Protein 4UOB (pdb70)

CATH classification: 1.10.1670.10 (+1 more: 1.10.340.30)

Radius of gyration: 19.3 Å; Cα contacts (8 Å, |Δi|>4): 302; chains: 1; bounding box: 54×39×51 Å

Structure (mmCIF, N/CA/C/O backbone):
data_4UOB
#
_entry.id   4UOB
#
_cell.length_a   91.240
_cell.length_b   40.510
_cell.length_c   72.150
_cell.angle_alpha   90.00
_cell.angle_beta   102.34
_cell.angle_gamma   90.00
#
_symmetry.space_group_name_H-M   'C 1 2 1'
#
loop_
_entity.id
_entity.type
_entity.pdbx_description
1 polymer 'ENDONUCLEASE III-3'
2 non-polymer 'IRON/SULFUR CLUSTER'
3 non-polymer 'COBALT (II) ION'
4 non-polymer 'SULFATE ION'
5 non-polymer 'ACETATE ION'
6 water water
#
loop_
_atom_site.group_PDB
_atom_site.id
_atom_site.type_symbol
_atom_site.label_atom_id
_atom_site.label_alt_id
_atom_site.label_comp_id
_atom_site.label_asym_id
_atom_site.label_entity_id
_atom_site.label_seq_id
_atom_site.pdbx_PDB_ins_code
_atom_site.Cartn_x
_atom_site.Cartn_y
_atom_site.Cartn_z
_atom_site.occupancy
_atom_site.B_iso_or_equiv
_atom_site.auth_seq_id
_atom_site.auth_comp_id
_atom_site.auth_asym_id
_atom_site.auth_atom_id
_atom_site.pdbx_PDB_model_num
ATOM 1 N N . SER A 1 27 ? 28.617 34.428 45.627 1.00 39.20 87 SER A N 1
ATOM 2 C CA . SER A 1 27 ? 27.802 34.517 44.423 1.00 38.61 87 SER A CA 1
ATOM 3 C C . SER A 1 27 ? 26.787 33.379 44.379 1.00 34.79 87 SER A C 1
ATOM 4 O O . SER A 1 27 ? 26.773 32.500 45.242 1.00 33.24 87 SER A O 1
ATOM 11 N N . ARG A 1 28 ? 25.956 33.388 43.350 1.00 32.16 88 ARG A N 1
ATOM 12 C CA . ARG A 1 28 ? 24.794 32.516 43.314 1.00 29.63 88 ARG A CA 1
ATOM 13 C C . ARG A 1 28 ? 24.363 32.339 41.868 1.00 23.51 88 ARG A C 1
ATOM 14 O O . ARG A 1 28 ? 24.482 33.273 41.083 1.00 23.13 88 ARG A O 1
ATOM 35 N N . PRO A 1 29 ? 23.881 31.139 41.499 1.00 19.35 89 PRO A N 1
ATOM 36 C CA . PRO A 1 29 ? 23.401 31.018 40.120 1.00 17.91 89 PRO A CA 1
ATOM 37 C C . PRO A 1 29 ? 22.309 32.035 39.784 1.00 15.47 89 PRO A C 1
ATOM 38 O O . PRO A 1 29 ? 21.483 32.404 40.622 1.00 14.17 89 PRO A O 1
ATOM 49 N N . LEU A 1 30 ? 22.286 32.464 38.532 1.00 15.63 90 LEU A N 1
ATOM 50 C CA . LEU A 1 30 ? 21.269 33.394 38.061 1.00 14.78 90 LEU A CA 1
ATOM 51 C C . LEU A 1 30 ? 19.864 32.845 38.236 1.00 14.21 90 LEU A C 1
ATOM 52 O O . LEU A 1 30 ? 18.938 33.604 38.480 1.00 14.36 90 LEU A O 1
ATOM 68 N N . SER A 1 31 ? 19.726 31.528 38.116 1.00 14.57 91 SER A N 1
ATOM 69 C CA . SER A 1 31 ? 18.423 30.895 38.234 1.00 14.97 91 SER A CA 1
ATOM 70 C C . SER A 1 31 ? 17.921 30.912 39.672 1.00 14.54 91 SER A C 1
ATOM 71 O O . SER A 1 31 ? 16.737 30.760 39.900 1.00 15.89 91 SER A O 1
ATOM 79 N N . GLU A 1 32 ? 18.816 31.108 40.642 1.00 14.30 92 GLU A N 1
ATOM 80 C CA . GLU A 1 32 ? 18.417 31.242 42.045 1.00 13.99 92 GLU A CA 1
ATOM 81 C C . GLU A 1 32 ? 18.207 32.710 42.402 1.00 15.04 92 GLU A C 1
ATOM 82 O O . GLU A 1 32 ? 17.277 33.038 43.133 1.00 15.89 92 GLU A O 1
ATOM 94 N N . GLN A 1 33 ? 19.036 33.602 41.865 1.00 14.44 93 GLN A N 1
ATOM 95 C CA . GLN A 1 33 ? 18.796 35.030 42.033 1.00 16.05 93 GLN A CA 1
ATOM 96 C C . GLN A 1 33 ? 17.440 35.440 41.453 1.00 14.70 93 GLN A C 1
ATOM 97 O O . GLN A 1 33 ? 16.758 36.300 41.989 1.00 16.55 93 GLN A O 1
ATOM 111 N N . ASN A 1 34 ? 17.081 34.786 40.353 1.00 13.14 94 ASN A N 1
ATOM 112 C CA . ASN A 1 34 ? 15.924 35.156 39.538 1.00 13.22 94 ASN A CA 1
ATOM 113 C C . ASN A 1 34 ? 15.190 33.900 39.076 1.00 11.79 94 ASN A C 1
ATOM 114 O O . ASN A 1 34 ? 15.329 33.472 37.925 1.00 11.87 94 ASN A O 1
ATOM 125 N N . PRO A 1 35 ? 14.418 33.262 39.961 1.00 11.85 95 PRO A N 1
ATOM 126 C CA . PRO A 1 35 ? 13.757 32.006 39.546 1.00 12.18 95 PRO A CA 1
ATOM 127 C C . PRO A 1 35 ? 12.755 32.259 38.420 1.00 12.40 95 PRO A C 1
ATOM 128 O O . PRO A 1 35 ? 12.131 33.321 38.357 1.00 12.49 95 PRO A O 1
ATOM 139 N N . PRO A 1 36 ? 12.604 31.282 37.517 1.00 12.93 96 PRO A N 1
ATOM 140 C CA . PRO A 1 36 ? 11.556 31.414 36.499 1.00 12.45 96 PRO A CA 1
ATOM 141 C C . PRO A 1 36 ? 10.176 31.376 37.145 1.00 12.43 96 PRO A C 1
ATOM 142 O O . PRO A 1 36 ? 10.023 30.863 38.254 1.00 13.61 96 PRO A O 1
ATOM 153 N N . PRO A 1 37 ? 9.176 31.966 36.481 1.00 12.18 97 PRO A N 1
ATOM 154 C CA . PRO A 1 37 ? 7.822 32.034 37.030 1.00 12.38 97 PRO A CA 1
ATOM 155 C C . PRO A 1 37 ? 7.115 30.686 36.991 1.00 13.46 97 PRO A C 1
ATOM 156 O O . PRO A 1 37 ? 7.538 29.770 36.282 1.00 13.62 97 PRO A O 1
ATOM 167 N N . VAL A 1 38 ? 6.015 30.592 37.727 1.00 15.11 98 VAL A N 1
ATOM 168 C CA . VAL A 1 38 ? 5.237 29.356 37.774 1.00 18.09 98 VAL A CA 1
ATOM 169 C C . VAL A 1 38 ? 4.662 29.031 36.397 1.00 16.95 98 VAL A C 1
ATOM 170 O O . VAL A 1 38 ? 4.344 27.882 36.107 1.00 18.88 98 VAL A O 1
ATOM 183 N N . TRP A 1 39 ? 4.538 30.043 35.548 1.00 15.11 99 TRP A N 1
ATOM 184 C CA . TRP A 1 39 ? 3.977 29.860 34.214 1.00 14.26 99 TRP A CA 1
ATOM 185 C C . TRP A 1 39 ? 5.040 29.689 33.124 1.00 12.40 99 TRP A C 1
ATOM 186 O O . TRP A 1 39 ? 4.721 29.742 31.937 1.00 11.87 99 TRP A O 1
ATOM 207 N N . PHE A 1 40 ? 6.286 29.434 33.488 1.00 11.77 100 PHE A N 1
ATOM 208 C CA . PHE A 1 40 ? 7.345 29.352 32.500 1.00 11.30 100 PHE A CA 1
ATOM 209 C C . PHE A 1 40 ? 7.086 28.285 31.447 1.00 11.14 100 PHE A C 1
ATOM 210 O O . PHE A 1 40 ? 7.334 28.502 30.256 1.00 10.81 100 PHE A O 1
ATOM 227 N N . GLY A 1 41 ? 6.579 27.131 31.862 1.00 12.69 101 GLY A N 1
ATOM 228 C CA . GLY A 1 41 ? 6.272 26.065 30.926 1.00 13.74 101 GLY A CA 1
ATOM 229 C C . GLY A 1 41 ? 5.234 26.462 29.909 1.00 13.72 101 GLY A C 1
ATOM 230 O O . GLY A 1 41 ? 5.300 26.031 28.758 1.00 13.37 101 GLY A O 1
ATOM 234 N N . GLU A 1 42 ? 4.265 27.271 30.323 1.00 13.57 102 GLU A N 1
ATOM 235 C CA . GLU A 1 42 ? 3.238 27.791 29.411 1.00 14.51 102 GLU A CA 1
ATOM 236 C C . GLU A 1 42 ? 3.810 28.854 28.477 1.00 12.69 102 GLU A C 1
ATOM 237 O O . GLU A 1 42 ? 3.388 28.956 27.323 1.00 13.75 102 GLU A O 1
ATOM 249 N N . TYR A 1 43 ? 4.784 29.640 28.951 1.00 11.43 103 TYR A N 1
ATOM 250 C CA . TYR A 1 43 ? 5.512 30.534 28.054 1.00 10.46 103 TYR A CA 1
ATOM 251 C C . TYR A 1 43 ? 6.125 29.690 26.937 1.00 9.64 103 TYR A C 1
ATOM 252 O O . TYR A 1 43 ? 5.962 29.992 25.760 1.00 10.66 103 TYR A O 1
ATOM 270 N N . LEU A 1 44 ? 6.809 28.604 27.280 1.00 9.88 104 LEU A N 1
ATOM 271 C CA . LEU A 1 44 ? 7.436 27.801 26.241 1.00 10.44 104 LEU A CA 1
ATOM 272 C C . LEU A 1 44 ? 6.413 27.164 25.327 1.00 10.59 104 LEU A C 1
ATOM 273 O O . LEU A 1 44 ? 6.565 27.206 24.093 1.00 11.89 104 LEU A O 1
ATOM 289 N N . SER A 1 45 ? 5.350 26.581 25.883 1.00 10.94 105 SER A N 1
ATOM 290 C CA . SER A 1 45 ? 4.412 25.842 25.049 1.00 11.82 105 SER A CA 1
ATOM 291 C C . SER A 1 45 ? 3.525 26.753 24.208 1.00 11.60 105 SER A C 1
ATOM 292 O O . SER A 1 45 ? 3.256 26.428 23.054 1.00 12.61 105 SER A O 1
ATOM 300 N N . ARG A 1 46 ? 3.089 27.879 24.761 1.00 11.12 106 ARG A N 1
ATOM 301 C CA . ARG A 1 46 ? 2.286 28.798 23.963 1.00 11.34 106 ARG A CA 1
ATOM 302 C C . ARG A 1 46 ? 3.118 29.407 22.842 1.00 10.59 106 ARG A C 1
ATOM 303 O O . ARG A 1 46 ? 2.636 29.574 21.728 1.00 11.87 106 ARG A O 1
ATOM 324 N N . LEU A 1 47 ? 4.377 29.752 23.108 1.00 10.45 107 LEU A N 1
ATOM 325 C CA . LEU A 1 47 ? 5.210 30.267 22.036 1.00 11.06 107 LEU A CA 1
ATOM 326 C C . LEU A 1 47 ? 5.371 29.232 20.933 1.00 11.55 107 LEU A C 1
ATOM 327 O O . LEU A 1 47 ? 5.237 29.549 19.753 1.00 11.61 107 LEU A O 1
ATOM 343 N N . ARG A 1 48 ? 5.667 27.997 21.312 1.00 11.63 108 ARG A N 1
ATOM 344 C CA . ARG A 1 48 ? 5.853 26.944 20.323 1.00 12.76 108 ARG A CA 1
ATOM 345 C C . ARG A 1 48 ? 4.588 26.672 19.528 1.00 13.40 108 ARG A C 1
ATOM 346 O O . ARG A 1 48 ? 4.603 26.631 18.312 1.00 13.15 108 ARG A O 1
ATOM 367 N N . ASP A 1 49 ? 3.463 26.517 20.216 1.00 13.55 109 ASP A N 1
ATOM 368 C CA . ASP A 1 49 ? 2.197 26.208 19.557 1.00 15.08 109 ASP A CA 1
ATOM 369 C C . ASP A 1 49 ? 1.764 27.324 18.627 1.00 14.53 109 ASP A C 1
ATOM 370 O O . ASP A 1 49 ? 1.249 27.048 17.536 1.00 15.68 109 ASP A O 1
ATOM 379 N N . THR A 1 50 ? 1.950 28.579 19.040 1.00 13.07 110 THR A N 1
ATOM 380 C CA . THR A 1 50 ? 1.464 29.717 18.255 1.00 13.88 110 THR A CA 1
ATOM 381 C C . THR A 1 50 ? 2.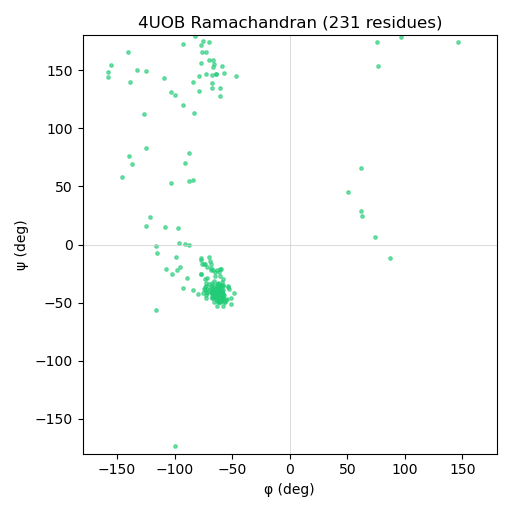394 30.053 17.086 1.00 13.77 110 THR A C 1
ATOM 382 O O . THR A 1 50 ? 1.931 30.342 15.981 1.00 15.80 110 THR A O 1
ATOM 393 N N . TYR A 1 51 ? 3.706 30.033 17.332 1.00 13.00 111 TYR A N 1
ATOM 394 C CA . TYR A 1 51 ? 4.668 30.569 16.370 1.00 12.48 111 TYR A CA 1
ATOM 395 C C . TYR A 1 51 ? 5.491 29.521 15.626 1.00 13.70 111 TYR A C 1
ATOM 396 O O . TYR A 1 51 ? 6.029 29.823 14.559 1.00 14.97 111 TYR A O 1
ATOM 414 N N . ALA A 1 52 ? 5.611 28.316 16.170 1.00 14.06 112 ALA A N 1
ATOM 415 C CA . ALA A 1 52 ? 6.398 27.273 15.506 1.00 14.19 112 ALA A CA 1
ATOM 416 C C . ALA A 1 52 ? 5.812 25.884 15.728 1.00 14.93 112 ALA A C 1
ATOM 417 O O . ALA A 1 52 ? 6.475 25.006 16.247 1.00 15.43 112 ALA A O 1
ATOM 424 N N . PRO A 1 53 ? 4.545 25.682 15.320 1.00 16.14 113 PRO A N 1
ATOM 425 C CA . PRO A 1 53 ? 3.886 24.400 15.545 1.00 18.76 113 PRO A CA 1
ATOM 426 C C . PRO A 1 53 ? 4.530 23.261 14.778 1.00 20.54 113 PRO A C 1
ATOM 427 O O . PRO A 1 53 ? 4.385 22.110 15.150 1.00 23.24 113 PRO A O 1
ATOM 438 N N . GLU A 1 54 ? 5.216 23.592 13.699 1.00 20.69 114 GLU A N 1
ATOM 439 C CA A GLU A 1 54 ? 6.069 22.626 13.014 0.53 20.95 114 GLU A CA 1
ATOM 440 C CA B GLU A 1 54 ? 6.061 22.627 13.006 0.47 21.25 114 GLU A CA 1
ATOM 441 C C . GLU A 1 54 ? 7.469 23.202 12.939 1.00 19.81 114 GLU A C 1
ATOM 442 O O . GLU A 1 54 ? 7.703 24.209 12.273 1.00 20.69 114 GLU A O 1
ATOM 463 N N . LEU A 1 55 ? 8.400 22.578 13.636 1.00 17.50 115 LEU A N 1
ATOM 464 C CA . LEU A 1 55 ? 9.747 23.152 13.686 1.00 16.97 115 LEU A CA 1
ATOM 465 C C . LEU A 1 55 ? 10.422 23.093 12.331 1.00 17.06 115 LEU A C 1
ATOM 466 O O . LEU A 1 55 ? 10.302 22.106 11.625 1.00 18.32 115 LEU A O 1
ATOM 482 N N . PRO A 1 56 ? 11.129 24.156 11.952 1.00 15.16 116 PRO A N 1
ATOM 483 C CA . PRO A 1 56 ? 11.893 24.086 10.708 1.00 16.03 116 PRO A CA 1
ATOM 484 C C . PRO A 1 56 ? 13.148 23.258 10.925 1.00 15.74 116 PRO A C 1
ATOM 485 O O . PRO A 1 56 ? 13.511 22.986 12.068 1.00 16.08 116 PRO A O 1
ATOM 496 N N . PRO A 1 57 ? 13.805 22.848 9.838 1.00 15.81 117 PRO A N 1
ATOM 497 C CA . PRO A 1 57 ? 15.048 22.084 9.988 1.00 17.33 117 PRO A CA 1
ATOM 498 C C . PRO A 1 57 ? 16.163 22.998 10.457 1.00 18.38 117 PRO A C 1
ATOM 499 O O . PRO A 1 57 ? 16.195 24.168 10.083 1.00 20.38 117 PRO A O 1
ATOM 510 N N . PRO A 1 58 ? 17.069 22.468 11.260 1.00 19.77 118 PRO A N 1
ATOM 511 C CA . PRO A 1 58 ? 18.294 23.235 11.520 1.00 20.60 118 PRO A CA 1
ATOM 512 C C . PRO A 1 58 ? 19.208 23.162 10.306 1.00 18.95 118 PRO A C 1
ATOM 513 O O . PRO A 1 58 ? 18.945 22.425 9.327 1.00 19.94 118 PRO A O 1
ATOM 524 N N . ARG A 1 59 ? 20.309 23.906 10.369 1.00 17.63 119 ARG A N 1
ATOM 525 C CA . ARG A 1 59 ? 21.238 23.968 9.265 1.00 17.42 119 ARG A CA 1
ATOM 526 C C . ARG A 1 59 ? 22.127 22.746 9.248 1.00 15.95 119 ARG A C 1
ATOM 527 O O . ARG A 1 59 ? 22.686 22.337 10.267 1.00 15.80 119 ARG A O 1
ATOM 548 N N . GLN A 1 60 ? 22.231 22.158 8.069 1.00 15.64 120 GLN A N 1
ATOM 549 C CA A GLN A 1 60 ? 23.090 20.991 7.880 0.44 16.89 120 GLN A CA 1
ATOM 550 C CA B GLN A 1 60 ? 23.009 20.965 7.850 0.56 17.20 120 GLN A CA 1
ATOM 551 C C . GLN A 1 60 ? 23.989 21.195 6.677 1.00 16.49 120 GLN A C 1
ATOM 552 O O . GLN A 1 60 ? 24.040 20.397 5.746 1.00 17.90 120 GLN A O 1
ATOM 579 N N . PHE A 1 61 ? 24.735 22.289 6.716 1.00 16.72 121 PHE A N 1
ATOM 580 C CA . PHE A 1 61 ? 25.694 22.606 5.664 1.00 17.49 121 PHE A CA 1
ATOM 581 C C . PHE A 1 61 ? 26.879 21.627 5.722 1.00 18.52 121 PHE A C 1
ATOM 582 O O . PHE A 1 61 ? 27.144 21.013 6.757 1.00 18.52 121 PHE A O 1
ATOM 599 N N . PRO A 1 62 ? 27.603 21.479 4.612 1.00 19.51 122 PRO A N 1
ATOM 600 C CA . PRO A 1 62 ? 28.758 20.574 4.605 1.00 19.45 122 PRO A CA 1
ATOM 601 C C . PRO A 1 62 ? 29.792 20.828 5.717 1.00 18.63 122 PRO A C 1
ATOM 602 O O . PRO A 1 62 ? 30.374 19.870 6.240 1.00 20.40 122 PRO A O 1
ATOM 613 N N . ASP A 1 63 ? 30.017 22.087 6.072 1.00 16.71 123 ASP A N 1
ATOM 614 C CA . ASP A 1 63 ? 31.031 22.448 7.063 1.00 16.23 123 ASP A CA 1
ATOM 615 C C . ASP A 1 63 ? 30.469 23.536 7.971 1.00 15.87 123 ASP A C 1
ATOM 616 O O . ASP A 1 63 ? 29.790 24.450 7.492 1.00 14.84 123 ASP A O 1
ATOM 625 N N . PRO A 1 64 ? 30.745 23.457 9.285 1.00 14.28 124 PRO A N 1
ATOM 626 C CA . PRO A 1 64 ? 30.232 24.525 10.156 1.00 13.75 124 PRO A CA 1
ATOM 627 C C . PRO A 1 64 ? 30.775 25.915 9.784 1.00 13.44 124 PRO A C 1
ATOM 628 O O . PRO A 1 64 ? 30.140 26.897 10.153 1.00 13.92 124 PRO A O 1
ATOM 639 N N . LEU A 1 65 ? 31.903 26.001 9.074 1.00 13.27 125 LEU A N 1
ATOM 640 C CA . LEU A 1 65 ? 32.391 27.291 8.626 1.00 12.35 125 LEU A CA 1
ATOM 641 C C . LEU A 1 65 ? 31.351 28.021 7.760 1.00 12.51 125 LEU A C 1
ATOM 642 O O . LEU A 1 65 ? 31.147 29.234 7.888 1.00 12.90 125 LEU A O 1
ATOM 658 N N . GLY A 1 66 ? 30.659 27.267 6.908 1.00 13.29 126 GLY A N 1
ATOM 659 C CA . GLY A 1 66 ? 29.629 27.860 6.084 1.00 13.29 126 GLY A CA 1
ATOM 660 C C . GLY A 1 66 ? 28.474 28.367 6.953 1.00 12.79 126 GLY A C 1
ATOM 661 O O . GLY A 1 66 ? 27.912 29.418 6.681 1.00 13.37 126 GLY A O 1
ATOM 665 N N . GLY A 1 67 ? 28.139 27.628 8.011 1.00 12.78 127 GLY A N 1
ATOM 666 C CA . GLY A 1 67 ? 27.090 28.052 8.937 1.00 13.50 127 GLY A CA 1
ATOM 667 C C . GLY A 1 67 ? 27.457 29.333 9.679 1.00 12.29 127 GLY A C 1
ATOM 668 O O . GLY A 1 67 ? 26.640 30.240 9.857 1.00 12.92 127 GLY A O 1
ATOM 672 N N . LEU A 1 68 ? 28.710 29.412 10.119 1.00 11.35 128 LEU A N 1
ATOM 673 C CA . LEU A 1 68 ? 29.210 30.605 10.775 1.00 10.88 128 LEU A CA 1
ATOM 674 C C . LEU A 1 68 ? 29.108 31.811 9.838 1.00 10.91 128 LEU A C 1
ATOM 675 O O . LEU A 1 68 ? 28.595 32.850 10.219 1.00 11.61 128 LEU A O 1
ATOM 691 N N . ILE A 1 69 ? 29.578 31.672 8.604 1.00 11.94 129 ILE A N 1
ATOM 692 C CA . ILE A 1 69 ? 29.502 32.768 7.663 1.00 12.32 129 ILE A CA 1
ATOM 693 C C . ILE A 1 69 ? 28.057 33.141 7.369 1.00 12.26 129 ILE A C 1
ATOM 694 O O . ILE A 1 69 ? 27.724 34.316 7.292 1.00 12.69 129 ILE A O 1
ATOM 710 N N . ARG A 1 70 ? 27.196 32.145 7.252 1.00 12.07 130 ARG A N 1
ATOM 711 C CA . ARG A 1 70 ? 25.785 32.430 7.017 1.00 12.84 130 ARG A CA 1
ATOM 712 C C . ARG A 1 70 ? 25.154 33.208 8.182 1.00 12.56 130 ARG A C 1
ATOM 713 O O . ARG A 1 70 ? 24.335 34.095 7.966 1.00 13.85 130 ARG A O 1
ATOM 734 N N . THR A 1 71 ? 25.567 32.878 9.395 1.00 13.14 131 THR A N 1
ATOM 735 C CA . THR A 1 71 ? 25.108 33.571 10.578 1.00 14.37 131 THR A CA 1
ATOM 736 C C . THR A 1 71 ? 25.613 35.017 10.568 1.00 13.48 131 THR A C 1
ATOM 737 O O . THR A 1 71 ? 24.863 35.948 10.893 1.00 14.24 131 THR A O 1
ATOM 748 N N . ILE A 1 72 ? 26.882 35.219 10.197 1.00 13.10 132 ILE A N 1
ATOM 749 C CA . ILE A 1 72 ? 27.434 36.560 10.086 1.00 14.23 132 ILE A CA 1
ATOM 750 C C . ILE A 1 72 ? 26.619 37.415 9.103 1.00 14.46 132 ILE A C 1
ATOM 751 O O . ILE A 1 72 ? 26.322 38.585 9.380 1.00 15.56 132 ILE A O 1
ATOM 767 N N . LEU A 1 73 ? 26.244 36.840 7.964 1.00 13.98 133 LEU A N 1
ATOM 768 C CA . LEU A 1 73 ? 25.438 37.568 6.977 1.00 15.17 133 LEU A CA 1
ATOM 769 C C . LEU A 1 73 ? 24.072 37.990 7.540 1.00 17.05 133 LEU A C 1
ATOM 770 O O . LEU A 1 73 ? 23.535 39.048 7.202 1.00 17.65 133 LEU A O 1
ATOM 786 N N . SER A 1 74 ? 23.514 37.148 8.404 1.00 16.39 134 SER A N 1
ATOM 787 C CA . SER A 1 74 ? 22.211 37.429 8.999 1.00 18.13 134 SER A CA 1
ATOM 788 C C . SER A 1 74 ? 22.227 38.559 10.026 1.00 19.57 134 SER A C 1
ATOM 789 O O . SER A 1 74 ? 21.196 39.206 10.232 1.00 20.47 134 SER A O 1
ATOM 797 N N . GLN A 1 75 ? 23.347 38.787 10.713 1.00 21.24 135 GLN A N 1
ATOM 798 C CA A GLN A 1 75 ? 23.362 39.778 11.791 0.45 22.97 135 GLN A CA 1
ATOM 799 C CA B GLN A 1 75 ? 23.363 39.777 11.787 0.55 23.61 135 GLN A CA 1
ATOM 800 C C . GLN A 1 75 ? 23.231 41.190 11.221 1.00 24.68 135 GLN A C 1
ATOM 801 O O . GLN A 1 75 ? 23.764 41.503 10.164 1.00 25.56 135 GLN A O 1
ATOM 828 N N . GLN A 1 76 ? 22.501 42.043 11.932 1.00 26.44 136 GLN A N 1
ATOM 829 C CA . GLN A 1 76 ? 22.304 43.429 11.515 1.00 28.43 136 GLN A CA 1
ATOM 830 C C . GLN A 1 76 ? 21.843 43.489 10.064 1.00 30.06 136 GLN A C 1
ATOM 831 O O . GLN A 1 76 ? 22.353 44.276 9.276 1.00 31.35 136 GLN A O 1
ATOM 845 N N . ASN A 1 77 ? 20.888 42.635 9.709 1.00 29.72 137 ASN A N 1
ATOM 846 C CA . ASN A 1 77 ? 20.469 42.510 8.321 1.00 29.53 137 ASN A CA 1
ATOM 847 C C . ASN A 1 77 ? 19.048 41.976 8.222 1.00 28.50 137 ASN A C 1
ATOM 848 O O . ASN A 1 77 ? 18.574 41.316 9.133 1.00 29.12 137 ASN A O 1
ATOM 859 N N . THR A 1 78 ? 18.359 42.282 7.129 1.00 27.09 138 THR A N 1
ATOM 860 C CA . THR A 1 78 ? 17.046 41.695 6.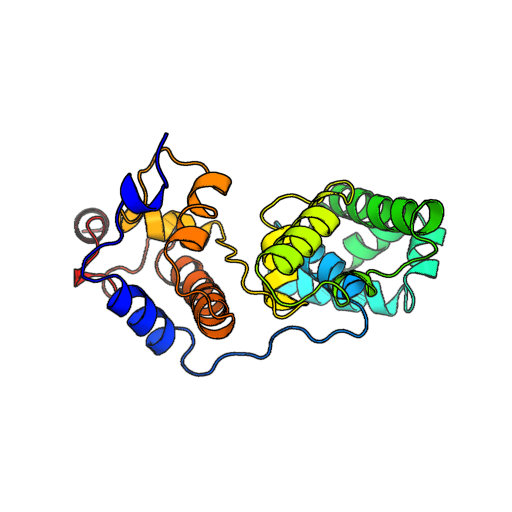904 1.00 25.69 138 THR A CA 1
ATOM 861 C C . THR A 1 78 ? 17.239 40.253 6.431 1.00 23.78 138 THR A C 1
ATOM 862 O O . THR A 1 78 ? 18.291 39.899 5.891 1.00 23.27 138 THR A O 1
ATOM 873 N N . ARG A 1 79 ? 16.223 39.420 6.634 1.00 23.24 139 ARG A N 1
ATOM 874 C CA . AR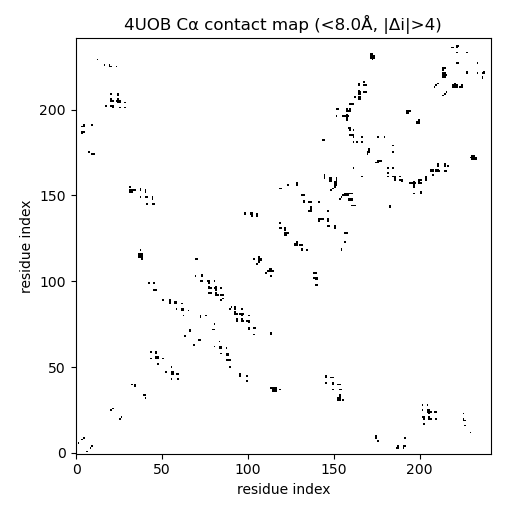G A 1 79 ? 16.281 38.040 6.169 1.00 22.12 139 ARG A CA 1
ATOM 875 C C . ARG A 1 79 ? 16.469 37.968 4.645 1.00 21.86 139 ARG A C 1
ATOM 876 O O . ARG A 1 79 ? 17.243 37.154 4.154 1.00 21.64 139 ARG A O 1
ATOM 897 N N . ARG A 1 80 ? 15.750 38.811 3.906 1.00 22.57 140 ARG A N 1
ATOM 898 C CA . ARG A 1 80 ? 15.805 38.770 2.446 1.00 23.73 140 ARG A CA 1
ATOM 899 C C . ARG A 1 80 ? 17.202 39.136 1.951 1.00 23.01 140 ARG A C 1
ATOM 900 O O . ARG A 1 80 ? 17.755 38.478 1.062 1.00 22.68 140 ARG A O 1
ATOM 904 N N . VAL A 1 81 ? 17.792 40.184 2.510 1.00 23.28 141 VAL A N 1
ATOM 905 C CA . VAL A 1 81 ? 19.129 40.583 2.064 1.00 24.29 141 VAL A CA 1
ATOM 906 C C . VAL A 1 81 ? 20.187 39.547 2.447 1.00 22.51 141 VAL A C 1
ATOM 907 O O . VAL A 1 81 ? 21.062 39.222 1.643 1.00 23.32 141 VAL A O 1
ATOM 920 N N . ALA A 1 82 ? 20.113 39.025 3.664 1.00 20.94 142 ALA A N 1
ATOM 921 C CA . ALA A 1 82 ? 21.087 38.038 4.105 1.00 19.56 142 ALA A CA 1
ATOM 922 C C . ALA A 1 82 ? 21.059 36.802 3.219 1.00 18.07 142 ALA A C 1
ATOM 923 O O . ALA A 1 82 ? 22.106 36.268 2.860 1.00 18.57 142 ALA A O 1
ATOM 930 N N . GLN A 1 83 ? 19.869 36.358 2.842 1.00 18.97 143 GLN A N 1
ATOM 931 C CA . GLN A 1 83 ? 19.744 35.194 1.977 1.00 20.08 143 GLN A CA 1
ATOM 932 C C . GLN A 1 83 ? 20.318 35.466 0.579 1.00 20.08 143 GLN A C 1
ATOM 933 O O . GLN A 1 83 ? 21.029 34.624 0.026 1.00 18.88 143 GLN A O 1
ATOM 947 N N . ARG A 1 84 ? 20.022 36.641 0.030 1.00 20.44 144 ARG A N 1
ATOM 948 C CA . ARG A 1 84 ? 20.565 37.024 -1.275 1.00 21.73 144 ARG A CA 1
ATOM 949 C C . ARG A 1 84 ? 22.096 37.064 -1.196 1.00 21.40 144 ARG A C 1
ATOM 950 O O . ARG A 1 84 ? 22.797 36.599 -2.098 1.00 21.89 144 ARG A O 1
ATOM 971 N N . GLN A 1 85 ? 22.623 37.585 -0.096 1.00 20.11 145 GLN A N 1
ATOM 972 C CA . GLN A 1 85 ? 24.077 37.648 0.065 1.00 20.68 145 GLN A CA 1
ATOM 973 C C . GLN A 1 85 ? 24.718 36.279 0.130 1.00 19.78 145 GLN A C 1
ATOM 974 O O . GLN A 1 85 ? 25.775 36.053 -0.439 1.00 18.49 145 GLN A O 1
ATOM 988 N N . TRP A 1 86 ? 24.090 35.354 0.842 1.00 19.74 146 TRP A N 1
ATOM 989 C CA . TRP A 1 86 ? 24.600 33.998 0.913 1.00 19.78 146 TRP A CA 1
ATOM 990 C C . TRP A 1 86 ? 24.654 33.370 -0.475 1.00 20.01 146 TRP A C 1
ATOM 991 O O . TRP A 1 86 ? 25.659 32.776 -0.859 1.00 19.64 146 TRP A O 1
ATOM 1012 N N . GLU A 1 87 ? 23.566 33.506 -1.224 1.00 21.12 147 GLU A N 1
ATOM 1013 C CA . GLU A 1 87 ? 23.515 33.001 -2.594 1.00 21.98 147 GLU A CA 1
ATOM 1014 C C . GLU A 1 87 ? 24.627 33.581 -3.453 1.00 20.25 147 GLU A C 1
ATOM 1015 O O . GLU A 1 87 ? 25.349 32.851 -4.130 1.00 19.93 147 GLU A O 1
ATOM 1027 N N . VAL A 1 88 ? 24.766 34.896 -3.412 1.00 19.28 148 VAL A N 1
ATOM 1028 C CA . VAL A 1 88 ? 25.781 35.569 -4.226 1.00 18.72 148 VAL A CA 1
ATOM 1029 C C . VAL A 1 88 ? 27.202 35.230 -3.757 1.00 17.64 148 VAL A C 1
ATOM 1030 O O . VAL A 1 88 ? 28.078 34.951 -4.567 1.00 18.90 148 VAL A O 1
ATOM 1043 N N . LEU A 1 89 ? 27.418 35.204 -2.443 1.00 16.80 149 LEU A N 1
ATOM 1044 C CA . LEU A 1 89 ? 28.745 34.938 -1.911 1.00 16.80 149 LEU A CA 1
ATOM 1045 C C . LEU A 1 89 ? 29.213 33.545 -2.310 1.00 17.21 149 LEU A C 1
ATOM 1046 O O . LEU A 1 89 ? 30.350 33.370 -2.730 1.00 17.58 149 LEU A O 1
ATOM 1062 N N . THR A 1 90 ? 28.341 32.548 -2.173 1.00 18.61 150 THR A N 1
ATOM 1063 C CA . THR A 1 90 ? 28.740 31.173 -2.462 1.00 20.12 150 THR A CA 1
ATOM 1064 C C . THR A 1 90 ? 28.806 30.864 -3.958 1.00 20.27 150 THR A C 1
ATOM 1065 O O . THR A 1 90 ? 29.541 29.973 -4.367 1.00 21.89 150 THR A O 1
ATOM 1076 N N . ALA A 1 91 ? 28.055 31.603 -4.763 1.00 19.51 151 ALA A N 1
ATOM 1077 C CA . ALA A 1 91 ? 28.161 31.483 -6.213 1.00 20.00 151 ALA A CA 1
ATOM 1078 C C . ALA A 1 91 ? 29.476 32.089 -6.681 1.00 20.25 151 ALA A C 1
ATOM 1079 O O . ALA A 1 91 ? 30.106 31.588 -7.612 1.00 21.18 151 ALA A O 1
ATOM 1086 N N . THR A 1 92 ? 29.865 33.190 -6.047 1.00 19.63 152 THR A N 1
ATOM 1087 C CA . THR A 1 92 ? 31.085 33.904 -6.412 1.00 19.08 152 THR A CA 1
ATOM 1088 C C . THR A 1 92 ? 32.320 33.124 -5.951 1.00 19.40 152 THR A C 1
ATOM 1089 O O . THR A 1 92 ? 33.325 33.053 -6.671 1.00 21.08 152 THR A O 1
ATOM 1100 N N . TYR A 1 93 ? 32.225 32.531 -4.756 1.00 19.09 153 TYR A N 1
ATOM 1101 C CA . TYR A 1 93 ? 33.319 31.760 -4.170 1.00 19.68 153 TYR A CA 1
ATOM 1102 C C . TYR A 1 93 ? 32.846 30.341 -3.801 1.00 21.00 153 TYR A C 1
ATOM 1103 O O . TYR A 1 93 ? 32.492 30.070 -2.650 1.00 21.14 153 TYR A O 1
ATOM 1121 N N . PRO A 1 94 ? 32.831 29.420 -4.777 1.00 21.90 154 PRO A N 1
ATOM 1122 C CA . PRO A 1 94 ? 32.312 28.071 -4.494 1.00 23.69 154 PRO A CA 1
ATOM 1123 C C . PRO A 1 94 ? 33.040 27.353 -3.359 1.00 24.78 154 PRO A C 1
ATOM 1124 O O . PRO A 1 94 ? 32.415 26.555 -2.644 1.00 24.83 154 PRO A O 1
ATOM 1135 N N . GLN A 1 95 ? 34.324 27.663 -3.180 1.00 25.71 155 GLN A N 1
ATOM 1136 C CA . GLN A 1 95 ? 35.091 27.211 -2.009 1.00 27.10 155 GLN A CA 1
ATOM 1137 C C . GLN A 1 95 ? 35.700 28.425 -1.318 1.00 24.43 155 GLN A C 1
ATOM 1138 O O . GLN A 1 95 ? 36.016 29.406 -1.979 1.00 22.36 155 GLN A O 1
ATOM 1152 N N . TRP A 1 96 ? 35.871 28.364 0.003 1.00 22.45 156 TRP A N 1
ATOM 1153 C CA . TRP A 1 96 ? 36.257 29.547 0.753 1.00 23.15 156 TRP A CA 1
ATOM 1154 C C . TRP A 1 96 ? 37.684 29.974 0.427 1.00 23.50 156 TRP A C 1
ATOM 1155 O O . TRP A 1 96 ? 38.031 31.139 0.609 1.00 21.86 156 TRP A O 1
ATOM 1176 N N . GLU A 1 97 ? 38.488 29.041 -0.081 1.00 25.42 157 GLU A N 1
ATOM 1177 C CA . GLU A 1 97 ? 39.832 29.364 -0.539 1.00 26.56 157 GLU A CA 1
ATOM 1178 C C . GLU A 1 97 ? 39.840 30.525 -1.551 1.00 25.82 157 GLU A C 1
ATOM 1179 O O . GLU A 1 97 ? 40.729 31.372 -1.541 1.00 26.16 157 GLU A O 1
ATOM 1191 N N . ALA A 1 98 ? 38.831 30.578 -2.406 1.00 24.84 158 ALA A N 1
ATOM 1192 C CA . ALA A 1 98 ? 38.734 31.661 -3.384 1.00 24.34 158 ALA A CA 1
ATOM 1193 C C . ALA A 1 98 ? 38.408 33.008 -2.748 1.00 23.57 158 ALA A C 1
ATOM 1194 O O . ALA A 1 98 ? 38.855 34.046 -3.226 1.00 24.27 158 ALA A O 1
ATOM 1201 N N . ALA A 1 99 ? 37.620 32.987 -1.678 1.00 21.34 159 ALA A N 1
ATOM 1202 C CA . ALA A 1 99 ? 37.310 34.202 -0.929 1.00 20.22 159 ALA A CA 1
ATOM 1203 C C . ALA A 1 99 ? 38.549 34.736 -0.228 1.00 20.05 159 ALA A C 1
ATOM 1204 O O . ALA A 1 99 ? 38.822 35.932 -0.267 1.00 19.72 159 ALA A O 1
ATOM 1211 N N . LEU A 1 100 ? 39.297 33.842 0.420 1.00 21.32 160 LEU A N 1
ATOM 1212 C CA . LEU A 1 100 ? 40.526 34.218 1.089 1.00 22.89 160 LEU A CA 1
ATOM 1213 C C . LEU A 1 100 ? 41.490 34.862 0.080 1.00 23.42 160 LEU A C 1
ATOM 1214 O O . LEU A 1 100 ? 42.042 35.916 0.349 1.00 24.34 160 LEU A O 1
ATOM 1230 N N . LEU A 1 101 ? 41.646 34.275 -1.099 1.00 25.40 161 LEU A N 1
ATOM 1231 C CA . LEU A 1 101 ? 42.544 34.846 -2.108 1.00 27.18 161 LEU A CA 1
ATOM 1232 C C . LEU A 1 101 ? 42.087 36.237 -2.582 1.00 26.71 161 LEU A C 1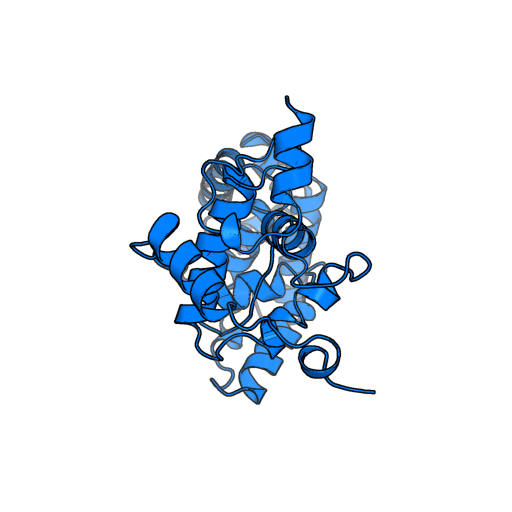
ATOM 1233 O O . LEU A 1 101 ? 42.904 37.116 -2.855 1.00 27.10 161 LEU A O 1
ATOM 1249 N N . ASP A 1 102 ? 40.775 36.429 -2.674 1.00 25.97 162 ASP A N 1
ATOM 1250 C CA . ASP A 1 102 ? 40.213 37.684 -3.176 1.00 25.38 162 ASP A CA 1
ATOM 1251 C C . ASP A 1 102 ? 40.329 38.817 -2.145 1.00 25.31 162 ASP A C 1
ATOM 1252 O O . ASP A 1 102 ? 40.185 39.996 -2.471 1.00 27.00 162 ASP A O 1
ATOM 1261 N N . GLY A 1 103 ? 40.572 38.457 -0.896 1.00 23.11 163 GLY A N 1
ATOM 1262 C CA . GLY A 1 103 ? 40.837 39.442 0.129 1.00 22.10 163 GLY A CA 1
ATOM 1263 C C . GLY A 1 103 ? 39.578 40.171 0.585 1.00 21.65 163 GLY A C 1
ATOM 1264 O O . GLY A 1 103 ? 38.470 40.003 0.031 1.00 21.99 163 GLY A O 1
ATOM 1268 N N . PRO A 1 104 ? 39.730 41.010 1.606 1.00 21.05 164 PRO A N 1
ATOM 1269 C CA . PRO A 1 104 ? 38.566 41.729 2.135 1.00 21.93 164 PRO A CA 1
ATOM 1270 C C . PRO A 1 104 ? 37.932 42.668 1.113 1.00 21.89 164 PRO A C 1
ATOM 1271 O O . PRO A 1 104 ? 36.709 42.825 1.141 1.00 21.77 164 PRO A O 1
ATOM 1282 N N . ASP A 1 105 ? 38.718 43.267 0.217 1.00 22.68 165 ASP A N 1
ATOM 1283 C CA . ASP A 1 105 ? 38.152 44.139 -0.816 1.00 23.46 165 ASP A CA 1
ATOM 1284 C C . ASP A 1 105 ? 37.219 43.392 -1.764 1.00 21.84 165 ASP A C 1
ATOM 1285 O O . ASP A 1 105 ? 36.150 43.892 -2.141 1.00 20.59 165 ASP A O 1
ATOM 1294 N N . GLY A 1 106 ? 37.639 42.200 -2.156 1.00 20.61 166 GLY A N 1
ATOM 1295 C CA . GLY A 1 106 ? 36.872 41.367 -3.056 1.00 19.61 166 GLY A CA 1
ATOM 1296 C C . GLY A 1 106 ? 35.600 40.897 -2.388 1.00 18.31 166 GLY A C 1
ATOM 1297 O O . GLY A 1 106 ? 34.501 40.977 -2.960 1.00 18.35 166 GLY A O 1
ATOM 1301 N N . ILE A 1 107 ? 35.731 40.434 -1.147 1.00 17.31 167 ILE A N 1
ATOM 1302 C CA . ILE A 1 107 ? 34.569 39.993 -0.386 1.00 15.81 167 ILE A CA 1
ATOM 1303 C C . ILE A 1 107 ? 33.594 41.168 -0.209 1.00 14.94 167 ILE A C 1
ATOM 1304 O O . ILE A 1 107 ? 32.384 40.998 -0.362 1.00 14.30 167 ILE A O 1
ATOM 1320 N N . GLU A 1 108 ? 34.111 42.353 0.111 1.00 15.32 168 GLU A N 1
ATOM 1321 C CA . GLU A 1 108 ? 33.269 43.541 0.291 1.00 15.93 168 GLU A CA 1
ATOM 1322 C C . GLU A 1 108 ? 32.470 43.836 -0.977 1.00 15.95 168 GLU A C 1
ATOM 1323 O O . GLU A 1 108 ? 31.261 44.110 -0.919 1.00 15.94 168 GLU A O 1
ATOM 1335 N N . ALA A 1 109 ? 33.131 43.783 -2.121 1.00 16.66 169 ALA A N 1
ATOM 1336 C CA . ALA A 1 109 ? 32.466 44.094 -3.373 1.00 16.06 169 ALA A CA 1
ATOM 1337 C C . ALA A 1 109 ? 31.366 43.081 -3.649 1.00 15.27 169 ALA A C 1
ATOM 1338 O O . ALA A 1 109 ? 30.267 43.417 -4.110 1.00 15.54 169 ALA A O 1
ATOM 1345 N N . THR A 1 110 ? 31.675 41.824 -3.366 1.00 14.68 170 THR A N 1
ATOM 1346 C CA . THR A 1 110 ? 30.716 40.754 -3.558 1.00 14.77 170 THR A CA 1
ATOM 1347 C C . THR A 1 110 ? 29.500 40.976 -2.677 1.00 14.61 170 THR A C 1
ATOM 1348 O O . THR A 1 110 ? 28.358 40.887 -3.145 1.00 15.16 170 THR A O 1
ATOM 1359 N N . LEU A 1 111 ? 29.716 41.244 -1.384 1.00 14.30 171 LEU A N 1
ATOM 1360 C CA . LEU A 1 111 ? 28.597 41.480 -0.487 1.00 14.85 171 LEU A CA 1
ATOM 1361 C C . LEU A 1 111 ? 27.777 42.697 -0.903 1.00 14.61 171 LEU A C 1
ATOM 1362 O O . LEU A 1 111 ? 26.551 42.676 -0.883 1.00 16.08 171 LEU A O 1
ATOM 1378 N N . LYS A 1 112 ? 28.455 43.770 -1.283 1.00 15.23 172 LYS A N 1
ATOM 1379 C CA . LYS A 1 112 ? 27.771 44.998 -1.663 1.00 17.27 172 LYS A CA 1
ATOM 1380 C C . LYS A 1 112 ? 26.874 44.786 -2.882 1.00 16.95 172 LYS A C 1
ATOM 1381 O O . LYS A 1 112 ? 25.812 45.393 -2.987 1.00 16.59 172 LYS A O 1
ATOM 1400 N N . SER A 1 113 ? 27.308 43.905 -3.783 1.00 16.21 173 SER A N 1
ATOM 1401 C CA . SER A 1 113 ? 26.560 43.675 -5.010 1.00 16.48 173 SER A CA 1
ATOM 1402 C C . SER A 1 113 ? 25.218 43.027 -4.754 1.00 17.27 173 SER A C 1
ATOM 1403 O O . SER A 1 113 ? 24.339 43.151 -5.580 1.00 17.52 173 SER A O 1
ATOM 1411 N N . ALA A 1 114 ? 25.062 42.367 -3.611 1.00 19.33 174 ALA A N 1
ATOM 1412 C CA . ALA A 1 114 ? 23.823 41.668 -3.298 1.00 22.04 174 ALA A CA 1
ATOM 1413 C C . ALA A 1 114 ? 22.841 42.579 -2.537 1.00 24.86 174 ALA A C 1
ATOM 1414 O O . ALA A 1 114 ? 21.728 42.173 -2.222 1.00 26.98 174 ALA A O 1
ATOM 1421 N N . GLY A 1 115 ? 23.250 43.819 -2.303 1.00 26.29 175 GLY A N 1
ATOM 1422 C CA . GLY A 1 115 ? 22.477 44.777 -1.552 1.00 30.17 175 GLY A CA 1
ATOM 1423 C C . GLY A 1 115 ? 22.933 44.802 -0.100 1.00 33.53 175 GLY A C 1
ATOM 1424 O O . GLY A 1 115 ? 23.839 44.067 0.322 1.00 34.90 175 GLY A O 1
ATOM 1428 N N . GLY A 1 116 ? 22.313 45.661 0.681 1.00 35.15 176 GLY A N 1
ATOM 1429 C CA . GLY A 1 116 ? 22.596 45.691 2.098 1.00 35.43 176 GLY A CA 1
ATOM 1430 C C . GLY A 1 116 ? 23.900 46.361 2.477 1.00 35.34 176 GLY A C 1
ATOM 1431 O O . GLY A 1 116 ? 24.866 46.393 1.705 1.00 35.25 176 GLY A O 1
ATOM 1435 N N . GLY A 1 117 ? 23.916 46.882 3.701 1.00 35.45 177 GLY A N 1
ATOM 1436 C CA . GLY A 1 117 ? 25.018 47.687 4.179 1.00 34.70 177 GLY A CA 1
ATOM 1437 C C . GLY A 1 117 ? 25.975 46.894 5.043 1.00 33.51 177 GLY A C 1
ATOM 1438 O O . GLY A 1 117 ? 25.860 45.677 5.179 1.00 33.89 177 GLY A O 1
ATOM 1442 N N . LEU A 1 118 ? 26.929 47.605 5.623 1.00 32.14 178 LEU A N 1
ATOM 1443 C CA . LEU A 1 118 ? 27.946 47.011 6.475 1.00 30.50 178 LEU A CA 1
ATOM 1444 C C . LEU A 1 118 ? 28.813 46.019 5.707 1.00 26.78 178 LEU A C 1
ATOM 1445 O O . LEU A 1 118 ? 29.392 45.124 6.306 1.00 25.33 178 LEU A O 1
ATOM 1461 N N . SER A 1 119 ? 28.918 46.162 4.390 1.00 24.42 179 SER A N 1
ATOM 1462 C CA A SER A 1 119 ? 29.687 45.201 3.608 0.48 23.31 179 SER A CA 1
ATOM 1463 C CA B SER A 1 119 ? 29.693 45.211 3.600 0.52 23.57 179 SER A CA 1
ATOM 1464 C C . SER A 1 119 ? 31.175 45.223 3.974 1.00 22.77 179 SER A C 1
ATOM 1465 O O . SER A 1 119 ? 31.826 44.187 3.989 1.00 22.27 179 SER A O 1
ATOM 1480 N N . ARG A 1 120 ? 31.722 46.397 4.265 1.00 23.92 180 ARG A N 1
ATOM 1481 C CA . ARG A 1 120 ? 33.130 46.479 4.645 1.00 25.19 180 ARG A CA 1
ATOM 1482 C C . ARG A 1 120 ? 33.369 45.782 5.993 1.00 23.50 180 ARG A C 1
ATOM 1483 O O . ARG A 1 120 ? 34.290 44.974 6.126 1.00 22.51 180 ARG A O 1
ATOM 1504 N N . MET A 1 121 ? 32.512 46.053 6.972 1.00 22.45 181 MET A N 1
ATOM 1505 C CA . MET A 1 121 ? 32.630 45.430 8.290 1.00 23.10 181 MET A CA 1
ATOM 1506 C C . MET A 1 121 ? 32.541 43.912 8.164 1.00 20.37 181 MET A C 1
ATOM 1507 O O . MET A 1 121 ? 33.362 43.170 8.701 1.00 19.94 181 MET A O 1
ATOM 1521 N N . LYS A 1 122 ? 31.546 43.433 7.428 1.00 18.87 182 LYS A N 1
ATOM 1522 C CA . LYS A 1 122 ? 31.348 41.994 7.302 1.00 18.91 182 LYS A CA 1
ATOM 1523 C C . LYS A 1 122 ? 32.469 41.332 6.507 1.00 16.81 182 LYS A C 1
ATOM 1524 O O . LYS A 1 122 ? 32.901 40.237 6.836 1.00 15.60 182 LYS A O 1
ATOM 1543 N N . ALA A 1 123 ? 32.982 42.015 5.493 1.00 16.15 183 ALA A N 1
ATOM 1544 C CA . ALA A 1 123 ? 34.067 41.459 4.701 1.00 16.62 183 ALA A CA 1
ATOM 1545 C C . ALA A 1 123 ? 35.309 41.288 5.563 1.00 15.92 183 ALA A C 1
ATOM 1546 O O . ALA A 1 123 ? 35.978 40.251 5.504 1.00 16.32 183 ALA A O 1
ATOM 1553 N N . ASP A 1 124 ? 35.619 42.295 6.370 1.00 17.84 184 ASP A N 1
ATOM 1554 C CA . ASP A 1 124 ? 36.802 42.245 7.228 1.00 19.52 184 ASP A CA 1
ATOM 1555 C C . ASP A 1 124 ? 36.683 41.108 8.241 1.00 17.77 184 ASP A C 1
ATOM 1556 O O . ASP A 1 124 ? 37.631 40.371 8.517 1.00 17.94 184 ASP A O 1
ATOM 1565 N N . TYR A 1 125 ? 35.486 40.987 8.790 1.00 15.98 185 TYR A N 1
ATOM 1566 C CA . TYR A 1 125 ? 35.162 39.989 9.794 1.00 16.74 185 TYR A CA 1
ATOM 1567 C C . TYR A 1 125 ? 35.309 38.583 9.183 1.00 15.35 185 TYR A C 1
ATOM 1568 O O . TYR A 1 125 ? 36.025 37.723 9.711 1.00 15.65 185 TYR A O 1
ATOM 1586 N N . ILE A 1 126 ? 34.656 38.347 8.046 1.00 14.57 186 ILE A N 1
ATOM 1587 C CA . ILE A 1 126 ? 34.780 37.054 7.376 1.00 14.42 186 ILE A CA 1
ATOM 1588 C C . ILE A 1 126 ? 36.223 36.759 6.962 1.00 13.25 186 ILE A C 1
ATOM 1589 O O . ILE A 1 126 ? 36.727 35.659 7.195 1.00 13.36 186 ILE A O 1
ATOM 1605 N N . TYR A 1 127 ? 36.883 37.733 6.349 1.00 13.97 187 TYR A N 1
ATOM 1606 C CA . TYR A 1 127 ? 38.255 37.548 5.921 1.00 15.27 187 TYR A CA 1
ATOM 1607 C C . TYR A 1 127 ? 39.151 37.178 7.106 1.00 15.19 187 TYR A C 1
ATOM 1608 O O . TYR A 1 127 ? 39.997 36.294 6.998 1.00 15.18 187 TYR A O 1
ATOM 1626 N N . GLY A 1 128 ? 38.959 37.840 8.237 1.00 14.93 188 GLY A N 1
ATOM 1627 C CA . GLY A 1 128 ? 39.798 37.577 9.399 1.00 14.63 188 GLY A CA 1
ATOM 1628 C C . GLY A 1 128 ? 39.674 36.155 9.886 1.00 13.67 188 GLY A C 1
ATOM 1629 O O . GLY A 1 128 ? 40.644 35.551 10.317 1.00 13.92 188 GLY A O 1
ATOM 1633 N N . ILE A 1 129 ? 38.470 35.606 9.826 1.00 12.78 189 ILE A N 1
ATOM 1634 C CA . ILE A 1 129 ? 38.230 34.230 10.241 1.00 13.32 189 ILE A CA 1
ATOM 1635 C C . ILE A 1 129 ? 38.979 33.294 9.282 1.00 13.84 189 ILE A C 1
ATOM 1636 O O . ILE A 1 129 ? 39.711 32.389 9.711 1.00 14.38 189 ILE A O 1
ATOM 1652 N N . LEU A 1 130 ? 38.797 33.505 7.988 1.00 13.68 190 LEU A N 1
ATOM 1653 C CA . LEU A 1 130 ? 39.461 32.650 7.014 1.00 14.25 190 LEU A CA 1
ATOM 1654 C C . LEU A 1 130 ? 40.989 32.704 7.150 1.00 14.72 190 LEU A C 1
ATOM 1655 O O . LEU A 1 130 ? 41.673 31.670 7.111 1.00 14.69 190 LEU A O 1
ATOM 1671 N N . ALA A 1 131 ? 41.525 33.903 7.324 1.00 14.59 191 ALA A N 1
ATOM 1672 C CA . ALA A 1 131 ? 42.982 34.048 7.404 1.00 15.05 191 ALA A CA 1
ATOM 1673 C C . ALA A 1 131 ? 43.499 33.342 8.656 1.00 14.71 191 ALA A C 1
ATOM 1674 O O . ALA A 1 131 ? 44.543 32.696 8.634 1.00 16.39 191 ALA A O 1
ATOM 1681 N N . HIS A 1 132 ? 42.769 33.473 9.767 1.00 13.95 192 HIS A N 1
ATOM 1682 C CA . HIS A 1 132 ? 43.164 32.788 10.992 1.00 13.85 192 HIS A CA 1
ATOM 1683 C C . HIS A 1 132 ? 43.146 31.268 10.829 1.00 14.17 192 HIS A C 1
ATOM 1684 O O . HIS A 1 132 ? 44.065 30.564 11.251 1.00 15.58 192 HIS A O 1
ATOM 1698 N N . LEU A 1 133 ? 42.082 30.754 10.225 1.00 13.88 193 LEU A N 1
ATOM 1699 C CA . LEU A 1 133 ? 41.971 29.319 10.011 1.00 14.46 193 LEU A CA 1
ATOM 1700 C C . LEU A 1 133 ? 43.082 28.775 9.118 1.00 16.25 193 LEU A C 1
ATOM 1701 O O . LEU A 1 133 ? 43.669 27.712 9.405 1.00 17.37 193 LEU A O 1
ATOM 1717 N N . GLN A 1 134 ? 43.372 29.493 8.038 1.00 17.77 194 GLN A N 1
ATOM 1718 C CA . GLN A 1 134 ? 44.426 29.058 7.127 1.00 21.01 194 GLN A CA 1
ATOM 1719 C C . GLN A 1 134 ? 45.774 29.004 7.825 1.00 21.21 194 GLN A C 1
ATOM 1720 O O . GLN A 1 134 ? 46.509 28.019 7.689 1.00 22.26 194 GLN A O 1
ATOM 1734 N N . GLU A 1 135 ? 46.099 30.043 8.587 1.00 20.62 195 GLU A N 1
ATOM 1735 C CA . GLU A 1 135 ? 47.435 30.127 9.181 1.00 22.12 195 GLU A CA 1
ATOM 1736 C C . GLU A 1 135 ? 47.602 29.189 10.370 1.00 22.11 195 GLU A C 1
ATOM 1737 O O . GLU A 1 135 ? 48.642 28.550 10.508 1.00 23.65 195 GLU A O 1
ATOM 1749 N N . HIS A 1 136 ? 46.586 29.100 11.231 1.00 20.98 196 HIS A N 1
ATOM 1750 C CA . HIS A 1 136 ? 46.755 28.425 12.515 1.00 21.55 196 HIS A CA 1
ATOM 1751 C C . HIS A 1 136 ? 45.928 27.157 12.740 1.00 20.65 196 HIS A C 1
ATOM 1752 O O . HIS A 1 136 ? 46.144 26.462 13.735 1.00 21.40 196 HIS A O 1
ATOM 1766 N N . HIS A 1 137 ? 45.005 26.836 11.833 1.00 20.52 197 HIS A N 1
ATOM 1767 C CA . HIS A 1 137 ? 44.112 25.698 12.016 1.00 21.00 197 HIS A CA 1
ATOM 1768 C C . HIS A 1 137 ? 44.182 24.729 10.831 1.00 24.22 197 HIS A C 1
ATOM 1769 O O . HIS A 1 137 ? 43.307 23.883 10.653 1.00 26.68 197 HIS A O 1
ATOM 1783 N N . GLY A 1 138 ? 45.221 24.858 10.024 1.00 23.72 198 GLY A N 1
ATOM 1784 C CA . GLY A 1 138 ? 45.481 23.880 8.985 1.00 24.99 198 GLY A CA 1
ATOM 1785 C C . GLY A 1 138 ? 44.571 23.927 7.773 1.00 24.56 198 GLY A C 1
ATOM 1786 O O . GLY A 1 138 ? 44.660 23.060 6.917 1.00 26.55 198 GLY A O 1
ATOM 1790 N N . GLY A 1 139 ? 43.698 24.926 7.680 1.00 22.85 199 GLY A N 1
ATOM 1791 C CA . GLY A 1 139 ? 42.821 25.040 6.523 1.00 21.54 199 GLY A CA 1
ATOM 1792 C C . GLY A 1 139 ? 41.463 25.614 6.850 1.00 18.44 199 GLY A C 1
ATOM 1793 O O . GLY A 1 139 ? 41.140 25.866 8.003 1.00 19.17 199 GLY A O 1
ATOM 1797 N N . LEU A 1 140 ? 40.674 25.838 5.810 1.00 17.09 200 LEU A N 1
ATOM 1798 C CA . LEU A 1 140 ? 39.413 26.535 5.931 1.00 16.51 200 LEU A CA 1
ATOM 1799 C C . LEU A 1 140 ? 38.286 25.574 6.266 1.00 16.75 200 LEU A C 1
ATOM 1800 O O . LEU A 1 140 ? 37.485 25.188 5.406 1.00 18.68 200 LEU A O 1
ATOM 1816 N N . SER A 1 141 ? 38.223 25.214 7.540 1.00 16.11 201 SER A N 1
ATOM 1817 C CA . SER A 1 141 ? 37.224 24.274 8.027 1.00 16.43 201 SER A CA 1
ATOM 1818 C C . SER A 1 141 ? 37.017 24.446 9.508 1.00 16.05 201 SER A C 1
ATOM 1819 O O . SER A 1 141 ? 37.947 24.793 10.243 1.00 17.45 201 SER A O 1
ATOM 1827 N N . LEU A 1 142 ? 35.786 24.184 9.941 1.00 15.12 202 LEU A N 1
ATOM 1828 C CA . LEU A 1 142 ? 35.464 24.116 11.362 1.00 14.66 202 LEU A CA 1
ATOM 1829 C C . LEU A 1 142 ? 34.895 22.737 11.717 1.00 15.19 202 LEU A C 1
ATOM 1830 O O . LEU A 1 142 ? 34.184 22.573 12.710 1.00 14.59 202 LEU A O 1
ATOM 1846 N N . ARG A 1 143 ? 35.206 21.735 10.921 1.00 15.98 203 ARG A N 1
ATOM 1847 C CA . ARG A 1 143 ? 34.690 20.408 11.198 1.00 17.92 203 ARG A CA 1
ATOM 1848 C C . ARG A 1 143 ? 35.135 19.886 12.560 1.00 15.80 203 ARG A C 1
ATOM 1849 O O . ARG A 1 143 ? 34.419 19.081 13.163 1.00 16.80 203 ARG A O 1
ATOM 1870 N N . PHE A 1 144 ? 36.283 20.341 13.063 1.00 15.39 204 PHE A N 1
ATOM 1871 C CA . PHE A 1 144 ? 36.745 19.865 14.382 1.00 15.55 204 PHE A CA 1
ATOM 1872 C C . PHE A 1 144 ? 35.741 20.185 15.488 1.00 14.72 204 PHE A C 1
ATOM 1873 O O . PHE A 1 144 ? 35.752 19.557 16.520 1.00 15.83 204 PHE A O 1
ATOM 1890 N N . LEU A 1 145 ? 34.857 21.148 15.278 1.00 14.70 205 LEU A N 1
ATOM 1891 C CA . LEU A 1 145 ? 33.866 21.470 16.294 1.00 14.91 205 LEU A CA 1
ATOM 1892 C C . LEU A 1 145 ? 32.921 20.307 16.517 1.00 15.48 205 LEU A C 1
ATOM 1893 O O . LEU A 1 145 ? 32.364 20.186 17.602 1.00 15.69 205 LEU A O 1
ATOM 1909 N N . ARG A 1 146 ? 32.728 19.466 15.502 1.00 14.86 206 ARG A N 1
ATOM 1910 C CA . ARG A 1 146 ? 31.821 18.336 15.619 1.00 16.88 206 ARG A CA 1
ATOM 1911 C C . ARG A 1 146 ? 32.446 17.206 16.436 1.00 18.17 206 ARG A C 1
ATOM 1912 O O . ARG A 1 146 ? 31.750 16.324 16.904 1.00 19.28 206 ARG A O 1
ATOM 1933 N N . GLU A 1 147 ? 33.761 17.230 16.626 1.00 20.05 207 GLU A N 1
ATOM 1934 C CA A GLU A 1 147 ? 34.473 16.119 17.255 0.49 21.76 207 GLU A CA 1
ATOM 1935 C CA B GLU A 1 147 ? 34.400 16.079 17.258 0.51 21.59 207 GLU A CA 1
ATOM 1936 C C . GLU A 1 147 ? 34.446 16.143 18.789 1.00 20.79 207 GLU A C 1
ATOM 1937 O O . GLU A 1 147 ? 34.690 15.119 19.447 1.00 22.18 207 GLU A O 1
ATOM 1960 N N . PHE A 1 148 ? 34.147 17.296 19.382 1.00 19.28 208 PHE A N 1
ATOM 1961 C CA . PHE A 1 148 ? 34.072 17.384 20.834 1.00 18.78 208 PHE A CA 1
ATOM 1962 C C . PHE A 1 148 ? 32.928 16.501 21.337 1.00 19.06 208 PHE A C 1
ATOM 1963 O O . PHE A 1 148 ? 31.892 16.368 20.665 1.00 20.24 208 PHE A O 1
ATOM 1980 N N . PRO A 1 149 ? 33.095 15.913 22.529 1.00 20.71 209 PRO A N 1
ATOM 1981 C CA . PRO A 1 149 ? 32.011 15.070 23.041 1.00 20.75 209 PRO A CA 1
ATOM 1982 C C . PRO A 1 149 ? 30.686 15.814 23.194 1.00 20.50 209 PRO A C 1
ATOM 1983 O O . PRO A 1 149 ? 30.659 17.023 23.360 1.00 19.44 209 PRO A O 1
ATOM 1994 N N . HIS A 1 150 ? 29.587 15.075 23.116 1.00 22.69 210 HIS A N 1
ATOM 1995 C CA . HIS A 1 150 ? 28.268 15.636 23.384 1.00 24.87 210 HIS A CA 1
ATOM 1996 C C . HIS A 1 150 ? 27.925 15.465 24.859 1.00 25.04 210 HIS A C 1
ATOM 1997 O O . HIS A 1 150 ? 27.054 14.678 25.242 1.00 27.10 210 HIS A O 1
ATOM 2011 N N . THR A 1 151 ? 28.648 16.227 25.671 1.00 23.14 211 THR A N 1
ATOM 2012 C CA . THR A 1 151 ? 28.536 16.236 27.114 1.00 22.20 211 THR A CA 1
ATOM 2013 C C . THR A 1 151 ? 28.674 17.704 27.480 1.00 21.50 211 THR A C 1
ATOM 2014 O O . THR A 1 151 ? 29.117 18.492 26.650 1.00 20.37 211 THR A O 1
ATOM 2025 N N . PRO A 1 152 ? 28.328 18.091 28.719 1.00 21.90 212 PRO A N 1
ATOM 2026 C CA . PRO A 1 152 ? 28.471 19.517 29.037 1.00 22.30 212 PRO A CA 1
ATOM 2027 C C . PRO A 1 152 ? 29.911 20.031 28.838 1.00 21.97 212 PRO A C 1
ATOM 2028 O O . PRO A 1 152 ? 30.132 21.157 28.375 1.00 21.55 212 PRO A O 1
ATOM 2039 N N . GLU A 1 153 ? 30.874 19.181 29.138 1.00 22.27 213 GLU A N 1
ATOM 2040 C CA . GLU A 1 153 ? 32.269 19.527 28.967 1.00 23.26 213 GLU A CA 1
ATOM 2041 C C . GLU A 1 153 ? 32.619 19.726 27.477 1.00 19.77 213 GLU A C 1
ATOM 2042 O O . GLU A 1 153 ? 33.281 20.686 27.102 1.00 17.84 213 GLU A O 1
ATOM 2054 N N . GLY A 1 154 ? 32.149 18.824 26.625 1.00 18.63 214 GLY A N 1
ATOM 2055 C CA . GLY A 1 154 ? 32.387 18.942 25.201 1.00 16.99 214 GLY A CA 1
ATOM 2056 C C . GLY A 1 154 ? 31.662 20.127 24.586 1.00 15.57 214 GLY A C 1
ATOM 2057 O O . GLY A 1 154 ? 32.191 20.816 23.706 1.00 15.04 214 GLY A O 1
ATOM 2061 N N . HIS A 1 155 ? 30.430 20.388 25.032 1.00 15.39 215 HIS A N 1
ATOM 2062 C CA . HIS A 1 155 ? 29.724 21.561 24.506 1.00 15.17 215 HIS A CA 1
ATOM 2063 C C . HIS A 1 155 ? 30.471 22.851 24.856 1.00 15.10 215 HIS A C 1
ATOM 2064 O O . HIS A 1 155 ? 30.494 23.804 24.053 1.00 14.46 215 HIS A O 1
ATOM 2078 N N . GLU A 1 156 ? 31.046 22.896 26.049 1.00 15.35 216 GLU A N 1
ATOM 2079 C CA . GLU A 1 156 ? 31.819 24.051 26.467 1.00 15.98 216 GLU A CA 1
ATOM 2080 C C . GLU A 1 156 ? 33.096 24.199 25.622 1.00 15.06 216 GLU A C 1
ATOM 2081 O O . GLU A 1 156 ? 33.489 25.299 25.279 1.00 14.22 216 GLU A O 1
ATOM 2093 N N . GLN A 1 157 ? 33.747 23.091 25.266 1.00 14.51 217 GLN A N 1
ATOM 2094 C CA . GLN A 1 157 ? 34.870 23.173 24.344 1.00 14.29 217 GLN A CA 1
ATOM 2095 C C . GLN A 1 157 ? 34.448 23.752 23.005 1.00 12.68 217 GLN A C 1
ATOM 2096 O O . GLN A 1 157 ? 35.152 24.578 22.441 1.00 13.56 217 GLN A O 1
ATOM 2110 N N . ALA A 1 158 ? 33.299 23.316 22.487 1.00 12.88 218 ALA A N 1
ATOM 2111 C CA . ALA A 1 158 ? 32.819 23.828 21.206 1.00 12.81 218 ALA A CA 1
ATOM 2112 C C . ALA A 1 158 ? 32.540 25.327 21.307 1.00 12.61 218 ALA A C 1
ATOM 2113 O O . ALA A 1 158 ? 32.865 26.102 20.415 1.00 12.48 218 ALA A O 1
ATOM 2120 N N . ARG A 1 159 ? 31.934 25.739 22.410 1.00 11.79 219 ARG A N 1
ATOM 2121 C CA . ARG A 1 159 ? 31.637 27.148 22.637 1.00 12.77 219 ARG A CA 1
ATOM 2122 C C . ARG A 1 159 ? 32.942 27.950 22.672 1.00 12.85 219 ARG A C 1
ATOM 2123 O O . ARG A 1 159 ? 33.043 28.992 22.024 1.00 12.95 219 ARG A O 1
ATOM 2144 N N . GLN A 1 160 ? 33.921 27.472 23.453 1.00 13.17 220 GLN A N 1
ATOM 2145 C CA . GLN A 1 160 ? 35.206 28.161 23.595 1.00 14.87 220 GLN A CA 1
ATOM 2146 C C . GLN A 1 160 ? 35.905 28.285 22.226 1.00 14.06 220 GLN A C 1
ATOM 2147 O O . GLN A 1 160 ? 36.469 29.322 21.924 1.00 14.62 220 GLN A O 1
ATOM 2161 N N . ALA A 1 161 ? 35.835 27.237 21.402 1.00 13.05 221 ALA A N 1
ATOM 2162 C CA . ALA A 1 161 ? 36.513 27.262 20.096 1.00 13.22 221 ALA A CA 1
ATOM 2163 C C . ALA A 1 161 ? 35.867 28.310 19.177 1.00 13.37 221 ALA A C 1
ATOM 2164 O O . ALA A 1 161 ? 36.556 29.061 18.504 1.00 14.62 221 ALA A O 1
ATOM 2171 N N . LEU A 1 162 ? 34.537 28.396 19.165 1.00 12.52 222 LEU A N 1
ATOM 2172 C CA . LEU A 1 162 ? 33.880 29.428 18.378 1.00 12.16 222 LEU A CA 1
ATOM 2173 C C . LEU A 1 162 ? 34.245 30.810 18.924 1.00 12.57 222 LEU A C 1
ATOM 2174 O O . LEU A 1 162 ? 34.505 31.728 18.165 1.00 12.57 222 LEU A O 1
ATOM 2190 N N . ALA A 1 163 ? 34.273 30.944 20.256 1.00 12.14 223 ALA A N 1
ATOM 2191 C CA . ALA A 1 163 ? 34.595 32.228 20.877 1.00 14.58 223 ALA A CA 1
ATOM 2192 C C . ALA A 1 163 ? 36.058 32.643 20.656 1.00 14.06 223 ALA A C 1
ATOM 2193 O O . ALA A 1 163 ? 36.398 33.816 20.833 1.00 15.98 223 ALA A O 1
ATOM 2200 N N . ALA A 1 164 ? 36.906 31.683 20.271 1.00 14.36 224 ALA A N 1
ATOM 2201 C CA . ALA A 1 164 ? 38.318 31.932 20.017 1.00 14.62 224 ALA A CA 1
ATOM 2202 C C . ALA A 1 164 ? 38.583 32.378 18.573 1.00 14.99 224 ALA A C 1
ATOM 2203 O O . ALA A 1 164 ? 39.739 32.584 18.208 1.00 17.33 224 ALA A O 1
ATOM 2210 N N . LEU A 1 165 ? 37.542 32.470 17.752 1.00 14.74 225 LEU A N 1
ATOM 2211 C CA . LEU A 1 165 ? 37.692 32.975 16.393 1.00 14.89 225 LEU A CA 1
ATOM 2212 C C . LEU A 1 165 ? 37.638 34.498 16.418 1.00 15.39 225 LEU A C 1
ATOM 2213 O O . LEU A 1 165 ? 36.820 35.087 17.135 1.00 15.23 225 LEU A O 1
ATOM 2229 N N . PRO A 1 166 ? 38.484 35.161 15.632 1.00 15.21 226 PRO A N 1
ATOM 2230 C CA . PRO A 1 166 ? 38.503 36.619 15.677 1.00 16.32 226 PRO A CA 1
ATOM 2231 C C . PRO A 1 166 ? 37.177 37.264 15.288 1.00 16.15 226 PRO A C 1
ATOM 2232 O O . PRO A 1 166 ? 36.597 36.928 14.254 1.00 16.75 226 PRO A O 1
ATOM 2243 N N . GLY A 1 167 ? 36.693 38.148 16.152 1.00 16.56 227 GLY A N 1
ATOM 2244 C CA . GLY A 1 167 ? 35.490 38.923 15.904 1.00 16.26 227 GLY A CA 1
ATOM 2245 C C . GLY A 1 167 ? 34.195 38.239 16.315 1.00 15.76 227 GLY A C 1
ATOM 2246 O O . GLY A 1 167 ? 33.150 38.879 16.328 1.00 17.72 227 GLY A O 1
ATOM 2250 N N . VAL A 1 168 ? 34.237 36.944 16.629 1.00 15.30 228 VAL A N 1
ATOM 2251 C CA . VAL A 1 168 ? 33.011 36.193 16.911 1.00 14.82 228 VAL A CA 1
ATOM 2252 C C . VAL A 1 168 ? 32.571 36.378 18.363 1.00 15.07 228 VAL A C 1
ATOM 2253 O O . VAL A 1 168 ? 33.239 35.927 19.287 1.00 18.67 228 VAL A O 1
ATOM 2266 N N . GLY A 1 169 ? 31.438 37.042 18.542 1.00 14.58 229 GLY A N 1
ATOM 2267 C CA . GLY A 1 169 ? 30.878 37.345 19.855 1.00 13.75 229 GLY A CA 1
ATOM 2268 C C . GLY A 1 169 ? 29.882 36.294 20.336 1.00 12.45 229 GLY A C 1
ATOM 2269 O O . GLY A 1 169 ? 29.524 35.372 19.598 1.00 12.34 229 GLY A O 1
ATOM 2273 N N . HIS A 1 170 ? 29.451 36.426 21.592 1.00 13.58 230 HIS A N 1
ATOM 2274 C CA . HIS A 1 170 ? 28.642 35.394 22.230 1.00 13.23 230 HIS A CA 1
ATOM 2275 C C . HIS A 1 170 ? 27.350 35.095 21.484 1.00 11.52 230 HIS A C 1
ATOM 2276 O O . HIS A 1 170 ? 26.887 33.958 21.482 1.00 11.32 230 HIS A O 1
ATOM 2290 N N . LYS A 1 171 ? 26.726 36.097 20.876 1.00 11.79 231 LYS A N 1
ATOM 2291 C CA A LYS A 1 171 ? 25.442 35.854 20.210 0.56 12.69 231 LYS A CA 1
ATOM 2292 C CA B LYS A 1 171 ? 25.443 35.861 20.210 0.44 12.69 231 LYS A CA 1
ATOM 2293 C C . LYS A 1 171 ? 25.639 34.912 19.032 1.00 11.77 231 LYS A C 1
ATOM 2294 O O . LYS A 1 171 ? 24.855 33.985 18.815 1.00 12.13 231 LYS A O 1
ATOM 2331 N N . THR A 1 172 ? 26.717 35.126 18.288 1.00 11.54 232 THR A N 1
ATOM 2332 C CA . THR A 1 172 ? 27.018 34.311 17.129 1.00 11.79 232 THR A CA 1
ATOM 2333 C C . THR A 1 172 ? 27.469 32.910 17.545 1.00 10.38 232 THR A C 1
ATOM 2334 O O . THR A 1 172 ? 27.075 31.915 16.927 1.00 10.53 232 THR A O 1
ATOM 2345 N N . VAL A 1 173 ? 28.285 32.822 18.586 1.00 10.55 233 VAL A N 1
ATOM 2346 C CA . VAL A 1 173 ? 28.658 31.520 19.157 1.00 10.15 233 VAL A CA 1
ATOM 2347 C C . VAL A 1 173 ? 27.394 30.688 19.442 1.00 10.07 233 VAL A C 1
ATOM 2348 O O . VAL A 1 173 ? 27.313 29.531 19.033 1.00 10.73 233 VAL A O 1
ATOM 2361 N N . ALA A 1 174 ? 26.432 31.274 20.140 1.00 9.95 234 ALA A N 1
ATOM 2362 C CA . ALA A 1 174 ? 25.223 30.541 20.539 1.00 10.14 234 ALA A CA 1
ATOM 2363 C C . ALA A 1 174 ? 24.423 30.105 19.323 1.00 9.60 234 ALA A C 1
ATOM 2364 O O . ALA A 1 174 ? 23.906 28.991 19.275 1.00 9.95 234 ALA A O 1
ATOM 2371 N N . LEU A 1 175 ? 24.349 30.978 18.327 1.00 10.14 235 LEU A N 1
ATOM 2372 C CA . LEU A 1 175 ? 23.614 30.649 17.091 1.00 10.23 235 LEU A CA 1
ATOM 2373 C C . LEU A 1 175 ? 24.234 29.484 16.329 1.00 9.40 235 LEU A C 1
ATOM 2374 O O . LEU A 1 175 ? 23.521 28.583 15.884 1.00 10.95 235 LEU A O 1
ATOM 2390 N N . VAL A 1 176 ? 25.552 29.481 16.202 1.00 9.18 236 VAL A N 1
ATOM 2391 C CA . VAL A 1 176 ? 26.208 28.401 15.471 1.00 10.02 236 VAL A CA 1
ATOM 2392 C C . VAL A 1 176 ? 26.088 27.083 16.233 1.00 10.58 236 VAL A C 1
ATOM 2393 O O . VAL A 1 176 ? 25.802 26.051 15.640 1.00 10.74 236 VAL A O 1
ATOM 2406 N N . LEU A 1 177 ? 26.254 27.119 17.551 1.00 10.16 237 LEU A N 1
ATOM 2407 C CA . LEU A 1 177 ? 26.064 25.899 18.331 1.00 10.09 237 LEU A CA 1
ATOM 2408 C C . LEU A 1 177 ? 24.682 25.292 18.100 1.00 9.83 237 LEU A C 1
ATOM 2409 O O . LEU A 1 177 ? 24.553 24.107 17.841 1.00 10.46 237 LEU A O 1
ATOM 2425 N N . LEU A 1 178 ? 23.661 26.138 18.173 1.00 9.73 238 LEU A N 1
ATOM 2426 C CA . LEU A 1 178 ? 22.274 25.691 18.092 1.00 10.00 238 LEU A CA 1
ATOM 2427 C C . LEU A 1 178 ? 21.902 25.284 16.674 1.00 10.36 238 LEU A C 1
ATOM 2428 O O . LEU A 1 178 ? 21.274 24.262 16.467 1.00 11.27 238 LEU A O 1
ATOM 2444 N N . PHE A 1 179 ? 22.267 26.095 15.701 1.00 9.93 239 PHE A N 1
ATOM 2445 C CA . PHE A 1 179 ? 21.804 25.895 14.325 1.00 11.45 239 PHE A CA 1
ATOM 2446 C C . PHE A 1 179 ? 22.630 24.907 13.547 1.00 11.77 239 PHE A C 1
ATOM 2447 O O . PHE A 1 179 ? 22.088 24.152 12.734 1.00 13.78 239 PHE A O 1
ATOM 2464 N N . ASP A 1 180 ? 23.946 24.943 13.741 1.00 11.29 240 ASP A N 1
ATOM 2465 C CA . ASP A 1 180 ? 24.847 24.136 12.914 1.00 12.59 240 ASP A CA 1
ATOM 2466 C C . ASP A 1 180 ? 25.376 22.886 13.551 1.00 13.95 240 ASP A C 1
ATOM 2467 O O . ASP A 1 180 ? 25.760 21.969 12.837 1.00 16.33 240 ASP A O 1
ATOM 2476 N N . LEU A 1 181 ? 25.445 22.842 14.875 1.00 12.69 241 LEU A N 1
ATOM 2477 C CA . LEU A 1 181 ? 26.173 21.780 15.541 1.00 13.34 241 LEU A CA 1
ATOM 2478 C C . LEU A 1 181 ? 25.278 20.893 16.387 1.00 13.78 241 LEU A C 1
ATOM 2479 O O . LEU A 1 181 ? 25.776 19.944 16.985 1.00 14.21 241 LEU A O 1
ATOM 2495 N N . ARG A 1 182 ? 23.978 21.191 16.437 1.00 15.46 242 ARG A N 1
ATOM 2496 C CA A ARG A 1 182 ? 23.020 20.417 17.241 0.57 16.16 242 ARG A CA 1
ATOM 2497 C CA B ARG A 1 182 ? 22.998 20.475 17.259 0.43 16.16 242 ARG A CA 1
ATOM 2498 C C . ARG A 1 182 ? 23.466 20.370 18.701 1.00 14.58 242 ARG A C 1
ATOM 2499 O O . ARG A 1 182 ? 23.288 19.360 19.378 1.00 17.19 242 ARG A O 1
ATOM 2540 N N . ARG A 1 183 ? 24.025 21.470 19.180 1.00 12.06 243 ARG A N 1
ATOM 2541 C CA . ARG A 1 183 ? 24.449 21.564 20.571 1.00 12.14 243 ARG A CA 1
ATOM 2542 C C . ARG A 1 183 ? 23.502 22.513 21.290 1.00 11.55 243 ARG A C 1
ATOM 2543 O O . ARG A 1 183 ? 23.064 23.516 20.737 1.00 11.56 243 ARG A O 1
ATOM 2564 N N . PRO A 1 184 ? 23.195 22.203 22.554 1.00 12.37 244 PRO A N 1
ATOM 2565 C CA . PRO A 1 184 ? 22.090 22.864 23.262 1.00 12.79 244 PRO A CA 1
ATOM 2566 C C . PRO A 1 184 ? 22.482 24.201 23.893 1.00 12.21 244 PRO A C 1
ATOM 2567 O O . PRO A 1 184 ? 22.279 24.436 25.096 1.00 14.31 244 PRO A O 1
ATOM 2578 N N . ALA A 1 185 ? 23.007 25.104 23.051 1.00 11.01 245 ALA A N 1
ATOM 2579 C CA . ALA A 1 185 ? 23.141 26.507 23.430 1.00 10.62 245 ALA A CA 1
ATOM 2580 C C . ALA A 1 185 ? 21.749 27.137 23.502 1.00 9.96 245 ALA A C 1
ATOM 2581 O O . ALA A 1 185 ? 20.755 26.530 23.135 1.00 11.46 245 ALA A O 1
ATOM 2588 N N . MET A 1 186 ? 21.692 28.381 23.954 1.00 9.94 246 MET A N 1
ATOM 2589 C CA . MET A 1 186 ? 20.419 29.071 24.099 1.00 10.31 246 MET A CA 1
ATOM 2590 C C . MET A 1 186 ? 20.531 30.506 23.598 1.00 10.32 246 MET A C 1
ATOM 2591 O O . MET A 1 186 ? 20.477 31.459 24.374 1.00 10.93 246 MET A O 1
ATOM 2605 N N . PRO A 1 187 ? 20.686 30.675 22.288 1.00 9.90 247 PRO A N 1
ATOM 2606 C CA . PRO A 1 187 ? 20.729 32.032 21.735 1.00 10.19 247 PRO A CA 1
ATOM 2607 C C . PRO A 1 187 ? 19.447 32.805 22.002 1.00 10.49 247 PRO A C 1
ATOM 2608 O O . PRO A 1 187 ? 18.354 32.278 21.813 1.00 10.97 247 PRO A O 1
ATOM 2619 N N . VAL A 1 188 ? 19.601 34.051 22.426 1.00 10.41 248 VAL A N 1
ATOM 2620 C CA . VAL A 1 188 ? 18.494 34.942 22.704 1.00 9.64 248 VAL A CA 1
ATOM 2621 C C . VAL A 1 188 ? 18.742 36.201 21.909 1.00 9.88 248 VAL A C 1
ATOM 262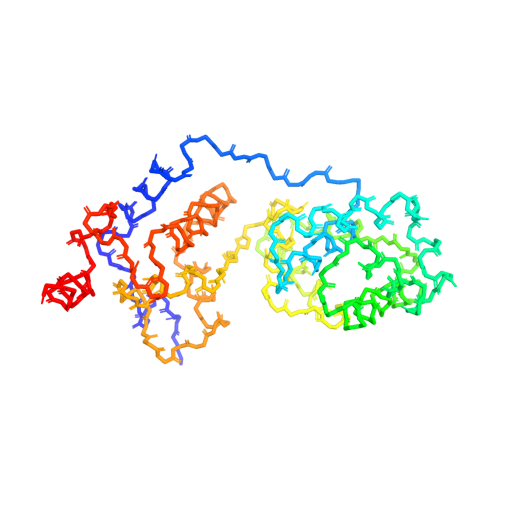2 O O . VAL A 1 188 ? 19.711 36.911 22.127 1.00 11.49 248 VAL A O 1
ATOM 2635 N N . ASP A 1 189 ? 17.902 36.455 20.916 1.00 10.46 249 ASP A N 1
ATOM 2636 C CA . ASP A 1 189 ? 18.111 37.634 20.068 1.00 10.24 249 ASP A CA 1
ATOM 2637 C C . ASP A 1 189 ? 17.529 38.883 20.757 1.00 9.69 249 ASP A C 1
ATOM 2638 O O . ASP A 1 189 ? 16.942 38.820 21.855 1.00 11.04 249 ASP A O 1
ATOM 2647 N N . GLY A 1 190 ? 17.650 40.036 20.116 1.00 11.61 250 GLY A N 1
ATOM 2648 C CA . GLY A 1 190 ? 17.202 41.258 20.724 1.00 11.83 250 GLY A CA 1
ATOM 2649 C C . GLY A 1 190 ? 15.687 41.283 20.868 1.00 11.67 250 GLY A C 1
ATOM 2650 O O . GLY A 1 190 ? 15.182 41.834 21.833 1.00 13.16 250 GLY A O 1
ATOM 2654 N N . ASN A 1 191 ? 14.962 40.675 19.940 1.00 12.77 251 ASN A N 1
ATOM 2655 C CA . ASN A 1 191 ? 13.500 40.607 20.027 1.00 12.77 251 ASN A CA 1
ATOM 2656 C C . ASN A 1 191 ? 13.067 39.830 21.269 1.00 11.37 251 ASN A C 1
ATOM 2657 O O . ASN A 1 191 ? 12.181 40.259 22.026 1.00 11.57 251 ASN A O 1
ATOM 2668 N N . MET A 1 192 ? 13.676 38.669 21.453 1.00 10.79 252 MET A N 1
ATOM 2669 C CA . MET A 1 192 ? 13.378 37.792 22.568 1.00 10.50 252 MET A CA 1
ATOM 2670 C C . MET A 1 192 ? 13.675 38.481 23.886 1.00 10.41 252 MET A C 1
ATOM 2671 O O . MET A 1 192 ? 12.942 38.322 24.854 1.00 10.04 252 MET A O 1
ATOM 2685 N N . GLU A 1 193 ? 14.791 39.204 23.930 1.00 10.76 253 GLU A N 1
ATOM 2686 C CA . GLU A 1 193 ? 15.196 39.885 25.134 1.00 10.71 253 GLU A CA 1
ATOM 2687 C C . GLU A 1 193 ? 14.218 41.000 25.484 1.00 10.74 253 GLU A C 1
ATOM 2688 O O . GLU A 1 193 ? 13.883 41.202 26.653 1.00 11.05 253 GLU A O 1
ATOM 2700 N N . ARG A 1 194 ? 13.763 41.740 24.469 1.00 10.40 254 ARG A N 1
ATOM 2701 C CA . ARG A 1 194 ? 12.771 42.796 24.692 1.00 10.62 254 ARG A CA 1
ATOM 2702 C C . ARG A 1 194 ? 11.490 42.208 25.306 1.00 10.47 254 ARG A C 1
ATOM 2703 O O . ARG A 1 194 ? 10.955 42.747 26.292 1.00 10.50 254 ARG A O 1
ATOM 2724 N N . ALA A 1 195 ? 11.009 41.107 24.736 1.00 9.86 255 ALA A N 1
ATOM 2725 C CA . ALA A 1 195 ? 9.834 40.434 25.266 1.00 9.82 255 ALA A CA 1
ATOM 2726 C C . ALA A 1 195 ? 10.109 39.897 26.679 1.00 9.71 255 ALA A C 1
ATOM 2727 O O . ALA A 1 195 ? 9.271 40.043 27.566 1.00 10.00 255 ALA A O 1
ATOM 2734 N N . ALA A 1 196 ? 11.277 39.307 26.915 1.00 9.52 256 ALA A N 1
ATOM 2735 C CA . ALA A 1 196 ? 11.620 38.785 28.241 1.00 9.47 256 ALA A CA 1
ATOM 2736 C C . ALA A 1 196 ? 11.581 39.870 29.300 1.00 10.14 256 ALA A C 1
ATOM 2737 O O . ALA A 1 196 ? 11.100 39.666 30.422 1.00 10.71 256 ALA A O 1
ATOM 2744 N N . LYS A 1 197 ? 12.048 41.055 28.936 1.00 10.47 257 LYS A N 1
ATOM 2745 C CA . LYS A 1 197 ? 12.027 42.163 29.909 1.00 11.05 257 LYS A CA 1
ATOM 2746 C C . LYS A 1 197 ? 10.598 42.683 30.116 1.00 10.01 257 LYS A C 1
ATOM 2747 O O . LYS A 1 197 ? 10.214 43.055 31.220 1.00 11.33 257 LYS A O 1
ATOM 2766 N N . ARG A 1 198 ? 9.788 42.712 29.052 1.00 10.14 258 ARG A N 1
ATOM 2767 C CA . ARG A 1 198 ? 8.390 43.143 29.196 1.00 10.06 258 ARG A CA 1
ATOM 2768 C C . ARG A 1 198 ? 7.597 42.153 30.040 1.00 11.05 258 ARG A C 1
ATOM 2769 O O . ARG A 1 198 ? 6.728 42.547 30.811 1.00 11.36 258 ARG A O 1
ATOM 2790 N N . LEU A 1 199 ? 7.921 40.876 29.911 1.00 10.59 259 LEU A N 1
ATOM 2791 C CA . LEU A 1 199 ? 7.314 39.804 30.691 1.00 11.20 259 LEU A CA 1
ATOM 2792 C C . LEU A 1 199 ? 7.871 39.762 32.111 1.00 12.30 259 LEU A C 1
ATOM 2793 O O . LEU A 1 199 ? 7.340 39.038 32.948 1.00 13.06 259 LEU A O 1
ATOM 2809 N N . GLU A 1 200 ? 8.953 40.509 32.349 1.00 11.05 260 GLU A N 1
ATOM 2810 C CA . GLU A 1 200 ? 9.687 40.521 33.605 1.00 12.08 260 GLU A CA 1
ATOM 2811 C C . GLU A 1 200 ? 10.272 39.163 33.939 1.00 11.30 260 GLU A C 1
ATOM 2812 O O . GLU A 1 200 ? 10.450 38.816 35.115 1.00 13.38 260 GLU A O 1
ATOM 2824 N N . LEU A 1 201 ? 10.582 38.371 32.914 1.00 10.73 261 LEU A N 1
ATOM 2825 C CA . LEU A 1 201 ? 11.369 37.153 33.132 1.00 11.75 261 LEU A CA 1
ATOM 2826 C C . LEU A 1 201 ? 12.758 37.451 33.646 1.00 11.98 261 LEU A C 1
ATOM 2827 O O . LEU A 1 201 ? 13.305 36.644 34.420 1.00 12.26 261 LEU A O 1
ATOM 2843 N N . VAL A 1 202 ? 13.320 38.581 33.195 1.00 11.82 262 VAL A N 1
ATOM 2844 C CA . VAL A 1 202 ? 14.643 39.021 33.646 1.00 11.02 262 VAL A CA 1
ATOM 2845 C C . VAL A 1 202 ? 14.541 40.490 34.006 1.00 12.14 262 VAL A C 1
ATOM 2846 O O . VAL A 1 202 ? 13.742 41.222 33.415 1.00 12.59 262 VAL A O 1
ATOM 2859 N N . PRO A 1 203 ? 15.368 40.954 34.963 1.00 11.46 263 PRO A N 1
ATOM 2860 C CA . PRO A 1 203 ? 15.338 42.375 35.326 1.00 13.44 263 PRO A CA 1
ATOM 2861 C C . PRO A 1 203 ? 15.828 43.267 34.201 1.00 11.36 263 PRO A C 1
ATOM 2862 O O . PRO A 1 203 ? 16.693 42.855 33.407 1.00 12.00 263 PRO A O 1
ATOM 2873 N N . ALA A 1 204 ? 15.342 44.498 34.182 1.00 11.56 264 ALA A N 1
ATOM 2874 C CA . ALA A 1 204 ? 15.594 45.405 33.093 1.00 11.88 264 ALA A CA 1
ATOM 2875 C C . ALA A 1 204 ? 17.074 45.705 32.844 1.00 12.13 264 ALA A C 1
ATOM 2876 O O . ALA A 1 204 ? 17.473 45.918 31.696 1.00 12.83 264 ALA A O 1
ATOM 2883 N N . ALA A 1 205 ? 17.880 45.754 33.904 1.00 11.91 265 ALA A N 1
ATOM 2884 C CA . ALA A 1 205 ? 19.273 46.177 33.784 1.00 12.66 265 ALA A CA 1
ATOM 2885 C C . ALA A 1 205 ? 20.201 45.112 33.215 1.00 11.90 265 ALA A C 1
ATOM 2886 O O . ALA A 1 205 ? 21.317 45.426 32.839 1.00 14.20 265 ALA A O 1
ATOM 2893 N N . TRP A 1 206 ? 19.780 43.862 33.137 1.00 10.79 266 TRP A N 1
ATOM 2894 C CA . TRP A 1 206 ? 20.706 42.820 32.697 1.00 11.06 266 TRP A CA 1
ATOM 2895 C C . TRP A 1 206 ? 21.071 43.013 31.246 1.00 11.67 266 TRP A C 1
ATOM 2896 O O . TRP A 1 206 ? 20.210 43.240 30.410 1.00 13.46 266 TRP A O 1
ATOM 2917 N N . ASN A 1 207 ? 22.354 42.890 30.933 1.00 12.24 267 ASN A N 1
ATOM 2918 C CA . ASN A 1 207 ? 22.787 42.989 29.546 1.00 12.59 267 ASN A CA 1
ATOM 2919 C C . ASN A 1 207 ? 22.487 41.703 28.764 1.00 11.86 267 ASN A C 1
ATOM 2920 O O . ASN A 1 207 ? 22.082 40.690 29.327 1.00 11.84 267 ASN A O 1
ATOM 2931 N N . SER A 1 208 ? 22.694 41.759 27.449 1.00 12.37 268 SER A N 1
ATOM 2932 C CA . SER A 1 208 ? 22.289 40.661 26.585 1.00 10.98 268 SER A CA 1
ATOM 2933 C C . SER A 1 208 ? 23.002 39.361 26.944 1.00 11.27 268 SER A C 1
ATOM 2934 O O . SER A 1 208 ? 22.418 38.282 26.877 1.00 11.87 268 SER A O 1
ATOM 2942 N N . HIS A 1 209 ? 24.278 39.458 27.303 1.00 12.30 269 HIS A N 1
ATOM 2943 C CA . HIS A 1 209 ? 25.029 38.255 27.633 1.00 13.37 269 HIS A CA 1
ATOM 2944 C C . HIS A 1 209 ? 24.494 37.615 28.919 1.00 11.97 269 HIS A C 1
ATOM 2945 O O . HIS A 1 209 ? 24.334 36.393 29.000 1.00 13.06 269 HIS A O 1
ATOM 2959 N N . LYS A 1 210 ? 24.147 38.437 29.909 1.00 11.70 270 LYS A N 1
ATOM 2960 C CA . LYS A 1 210 ? 23.608 37.921 31.162 1.00 11.68 270 LYS A CA 1
ATOM 2961 C C . LYS A 1 210 ? 22.217 37.295 30.962 1.00 10.12 270 LYS A C 1
ATOM 2962 O O . LYS A 1 210 ? 21.918 36.265 31.536 1.00 11.41 270 LYS A O 1
ATOM 2981 N N . VAL A 1 211 ? 21.411 37.902 30.092 1.00 9.00 271 VAL A N 1
ATOM 2982 C CA . VAL A 1 211 ? 20.108 37.337 29.737 1.00 10.04 271 VAL A CA 1
ATOM 2983 C C . VAL A 1 211 ? 20.292 35.958 29.093 1.00 10.68 271 VAL A C 1
ATOM 2984 O O . VAL A 1 211 ? 19.574 35.015 29.451 1.00 10.55 271 VAL A O 1
ATOM 2997 N N . GLU A 1 212 ? 21.237 35.841 28.158 1.00 10.67 272 GLU A N 1
ATOM 2998 C CA . GLU A 1 212 ? 21.503 34.540 27.556 1.00 11.01 272 GLU A CA 1
ATOM 2999 C C . GLU A 1 212 ? 21.914 33.534 28.622 1.00 10.58 272 GLU A C 1
ATOM 3000 O O . GLU A 1 212 ? 21.457 32.398 28.628 1.00 10.69 272 GLU A O 1
ATOM 3012 N N . ARG A 1 213 ? 22.810 33.946 29.519 1.00 10.76 273 ARG A N 1
ATOM 3013 C CA A ARG A 1 213 ? 23.292 33.045 30.551 0.52 11.63 273 ARG A CA 1
ATOM 3014 C CA B ARG A 1 213 ? 23.290 33.039 30.547 0.48 11.71 273 ARG A CA 1
ATOM 3015 C C . ARG A 1 213 ? 22.126 32.559 31.421 1.00 11.16 273 ARG A C 1
ATOM 3016 O O . ARG A 1 213 ? 22.055 31.400 31.810 1.00 11.71 273 ARG A O 1
ATOM 3057 N N . TRP A 1 214 ? 21.205 33.459 31.761 1.00 10.48 274 TRP A N 1
ATOM 3058 C CA . TRP A 1 214 ? 20.037 33.080 32.570 1.00 10.34 274 TRP A CA 1
ATOM 3059 C C . TRP A 1 214 ? 19.163 32.033 31.849 1.00 10.06 274 TRP A C 1
ATOM 3060 O O . TRP A 1 214 ? 18.786 31.003 32.427 1.00 10.40 274 TRP A O 1
ATOM 3081 N N . TYR A 1 215 ? 18.865 32.300 30.588 1.00 9.43 275 TYR A N 1
ATOM 3082 C CA . TYR A 1 215 ? 18.081 31.362 29.809 1.00 9.32 275 TYR A CA 1
ATOM 3083 C C . TYR A 1 215 ? 18.777 30.001 29.734 1.00 10.49 275 TYR A C 1
ATOM 3084 O O . TYR A 1 215 ? 18.140 28.971 29.837 1.00 10.47 275 TYR A O 1
ATOM 3102 N N . ALA A 1 216 ? 20.092 29.996 29.538 1.00 10.40 276 ALA A N 1
ATOM 3103 C CA . ALA A 1 216 ? 20.845 28.749 29.453 1.00 10.24 276 ALA A CA 1
ATOM 3104 C C . ALA A 1 216 ? 20.830 27.986 30.788 1.00 10.74 276 ALA A C 1
ATOM 3105 O O . ALA A 1 216 ? 20.841 26.769 30.800 1.00 12.06 276 ALA A O 1
ATOM 3112 N N . GLU A 1 217 ? 20.776 28.706 31.903 1.00 10.12 277 GLU A N 1
ATOM 3113 C CA . GLU A 1 217 ? 20.624 28.056 33.214 1.00 11.85 277 GLU A CA 1
ATOM 3114 C C . GLU A 1 217 ? 19.231 27.481 33.438 1.00 12.27 277 GLU A C 1
ATOM 3115 O O . GLU A 1 217 ? 19.100 26.407 33.990 1.00 13.91 277 GLU A O 1
ATOM 3127 N N . VAL A 1 218 ? 18.174 28.191 33.054 1.00 11.31 278 VAL A N 1
ATOM 3128 C CA . VAL A 1 218 ? 16.830 27.751 33.408 1.00 11.16 278 VAL A CA 1
ATOM 3129 C C . VAL A 1 218 ? 16.209 26.800 32.384 1.00 10.56 278 VAL A C 1
ATOM 3130 O O . VAL A 1 218 ? 15.369 25.978 32.744 1.00 12.42 278 VAL A O 1
ATOM 3143 N N . MET A 1 219 ? 16.583 26.900 31.115 1.00 10.02 279 MET A N 1
ATOM 3144 C CA . MET A 1 219 ? 15.910 26.113 30.117 1.00 10.62 279 MET A CA 1
ATOM 3145 C C . MET A 1 219 ? 16.191 24.630 30.278 1.00 10.42 279 MET A C 1
ATOM 3146 O O . MET A 1 219 ? 17.313 24.238 30.610 1.00 11.33 279 MET A O 1
ATOM 3160 N N . PRO A 1 220 ? 15.201 23.779 29.971 1.00 11.94 280 PRO A N 1
ATOM 3161 C CA . PRO A 1 220 ? 15.488 22.351 29.800 1.00 11.56 280 PRO A CA 1
ATOM 3162 C C . PRO A 1 220 ? 16.712 22.125 28.930 1.00 11.16 280 PRO A C 1
ATOM 3163 O O . PRO A 1 220 ? 16.952 22.870 27.978 1.00 10.73 280 PRO A O 1
ATOM 3174 N N . ALA A 1 221 ? 17.467 21.092 29.261 1.00 12.14 281 ALA A N 1
ATOM 3175 C CA . ALA A 1 221 ? 18.804 20.929 28.710 1.00 11.67 281 ALA A CA 1
ATOM 3176 C C . ALA A 1 221 ? 18.837 20.488 27.253 1.00 11.90 281 ALA A C 1
ATOM 3177 O O . ALA A 1 221 ? 19.871 20.600 26.608 1.00 13.83 281 ALA A O 1
ATOM 3184 N N . ASP A 1 222 ? 17.733 19.979 26.746 1.00 12.54 282 ASP A N 1
ATOM 3185 C CA . ASP A 1 222 ? 17.731 19.328 25.444 1.00 12.94 282 ASP A CA 1
ATOM 3186 C C . ASP A 1 222 ? 17.712 20.324 24.295 1.00 11.92 282 ASP A C 1
ATOM 3187 O O . ASP A 1 222 ? 17.095 21.382 24.356 1.00 12.54 282 ASP A O 1
ATOM 3196 N N . TRP A 1 223 ? 18.402 19.950 23.225 1.00 12.50 283 TRP A N 1
ATOM 3197 C CA . TRP A 1 223 ? 18.506 20.772 22.035 1.00 12.10 283 TRP A CA 1
ATOM 3198 C C . TRP A 1 223 ? 17.125 21.159 21.495 1.00 11.70 283 TRP A C 1
ATOM 3199 O O . TRP A 1 223 ? 16.887 22.309 21.166 1.00 12.27 283 TRP A O 1
ATOM 3220 N N . GLU A 1 224 ? 16.221 20.201 21.387 1.00 11.89 284 GLU A N 1
ATOM 3221 C CA . GLU A 1 224 ? 14.963 20.489 20.708 1.00 13.41 284 GLU A CA 1
ATOM 3222 C C . GLU A 1 224 ? 14.151 21.574 21.395 1.00 12.04 284 GLU A C 1
ATOM 3223 O O . GLU A 1 224 ? 13.586 22.455 20.733 1.00 12.26 284 GLU A O 1
ATOM 3235 N N . THR A 1 225 ? 14.090 21.531 22.722 1.00 11.78 285 THR A N 1
ATOM 3236 C CA . THR A 1 225 ? 13.352 22.540 23.453 1.00 11.49 285 THR A CA 1
ATOM 3237 C C . THR A 1 225 ? 13.969 23.937 23.281 1.00 11.34 285 THR A C 1
ATOM 3238 O O . THR A 1 225 ? 13.287 24.956 23.128 1.00 11.32 285 THR A O 1
ATOM 3249 N N . ARG A 1 226 ? 15.287 23.979 23.306 1.00 10.68 286 ARG A N 1
ATOM 3250 C CA . ARG A 1 226 ? 16.026 25.224 23.124 1.00 10.02 286 ARG A CA 1
ATOM 3251 C C . ARG A 1 226 ? 15.857 25.779 21.708 1.00 9.84 286 ARG A C 1
ATOM 3252 O O . ARG A 1 226 ? 15.620 26.957 21.531 1.00 9.78 286 ARG A O 1
ATOM 3273 N N . PHE A 1 227 ? 15.940 24.894 20.721 1.00 9.66 287 PHE A N 1
ATOM 3274 C CA . PHE A 1 227 ? 15.707 25.280 19.332 1.00 9.97 287 PHE A CA 1
ATOM 3275 C C . PHE A 1 227 ? 14.287 25.806 19.150 1.00 9.84 287 PHE A C 1
ATOM 3276 O O . PHE A 1 227 ? 14.067 26.845 18.536 1.00 10.33 287 PHE A O 1
ATOM 3293 N N . ALA A 1 228 ? 13.315 25.093 19.712 1.00 10.13 288 ALA A N 1
ATOM 3294 C CA . ALA A 1 228 ? 11.930 25.521 19.623 1.00 10.58 288 ALA A CA 1
ATOM 3295 C C . ALA A 1 228 ? 11.736 26.903 20.236 1.00 10.01 288 ALA A C 1
ATOM 3296 O O . ALA A 1 228 ? 11.029 27.740 19.666 1.00 10.80 288 ALA A O 1
ATOM 3303 N N . LEU A 1 229 ? 12.363 27.178 21.384 1.00 10.13 289 LEU A N 1
ATOM 3304 C CA . LEU A 1 229 ? 12.239 28.513 21.990 1.00 10.08 289 LEU A CA 1
ATOM 3305 C C . LEU A 1 229 ? 12.880 29.561 21.082 1.00 9.78 289 LEU A C 1
ATOM 3306 O O . LEU A 1 229 ? 12.343 30.637 20.885 1.00 10.41 289 LEU A O 1
ATOM 3322 N N . HIS A 1 230 ? 14.056 29.287 20.536 1.00 9.44 290 HIS A N 1
ATOM 3323 C CA . HIS A 1 230 ? 14.684 30.282 19.703 1.00 10.78 290 HIS A CA 1
ATOM 3324 C C . HIS A 1 230 ? 13.822 30.603 18.469 1.00 10.20 290 HIS A C 1
ATOM 3325 O O . HIS A 1 230 ? 13.533 31.759 18.158 1.00 10.76 290 HIS A O 1
ATOM 33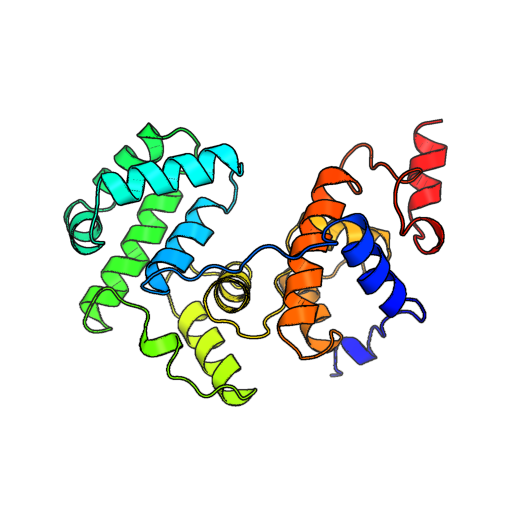40 N N . ILE A 1 231 ? 13.380 29.570 17.763 1.00 9.77 291 ILE A N 1
ATOM 3341 C CA . ILE A 1 231 ? 12.593 29.799 16.560 1.00 10.89 291 ILE A CA 1
ATOM 3342 C C . ILE A 1 231 ? 11.310 30.567 16.888 1.00 10.36 291 ILE A C 1
ATOM 3343 O O . ILE A 1 231 ? 10.950 31.556 16.244 1.00 11.18 291 ILE A O 1
ATOM 3359 N N . SER A 1 232 ? 10.594 30.085 17.893 1.00 9.93 292 SER A N 1
ATOM 3360 C CA . SER A 1 232 ? 9.293 30.643 18.239 1.00 9.79 292 SER A CA 1
ATOM 3361 C C . SER A 1 232 ? 9.431 32.016 18.913 1.00 9.31 292 SER A C 1
ATOM 3362 O O . SER A 1 232 ? 8.630 32.908 18.673 1.00 10.25 292 SER A O 1
ATOM 3370 N N . GLY A 1 233 ? 10.476 32.183 19.714 1.00 9.24 293 GLY A N 1
ATOM 3371 C CA . GLY A 1 233 ? 10.733 33.423 20.406 1.00 10.53 293 GLY A CA 1
ATOM 3372 C C . GLY A 1 233 ? 11.152 34.561 19.493 1.00 10.00 293 GLY A C 1
ATOM 3373 O O . GLY A 1 233 ? 10.769 35.702 19.697 1.00 10.55 293 GLY A O 1
ATOM 3377 N N . VAL A 1 234 ? 11.957 34.257 18.477 1.00 9.89 294 VAL A N 1
ATOM 3378 C CA . VAL A 1 234 ? 12.321 35.250 17.489 1.00 10.98 294 VAL A CA 1
ATOM 3379 C C . VAL A 1 234 ? 11.072 35.719 16.760 1.00 10.17 294 VAL A C 1
ATOM 3380 O O . VAL A 1 234 ? 10.862 36.909 16.581 1.00 11.48 294 VAL A O 1
ATOM 3393 N N . ARG A 1 235 ? 10.232 34.766 16.357 1.00 9.80 295 ARG A N 1
ATOM 3394 C CA . ARG A 1 235 ? 9.023 35.120 15.633 1.00 10.78 295 ARG A CA 1
ATOM 3395 C C . ARG A 1 235 ? 8.084 35.958 16.513 1.00 10.70 295 ARG A C 1
ATOM 3396 O O . ARG A 1 235 ? 7.571 36.976 16.081 1.00 12.05 295 ARG A O 1
ATOM 3417 N N . HIS A 1 236 ? 7.871 35.527 17.754 1.00 10.23 296 HIS A N 1
ATOM 3418 C CA . HIS A 1 236 ? 7.010 36.267 18.658 1.00 10.50 296 HIS A CA 1
ATOM 3419 C C . HIS A 1 236 ? 7.539 37.678 18.880 1.00 10.29 296 HIS A C 1
ATOM 3420 O O . HIS A 1 236 ? 6.803 38.651 18.856 1.00 10.52 296 HIS A O 1
ATOM 3434 N N . GLY A 1 237 ? 8.834 37.808 19.142 1.00 11.13 297 GLY A N 1
ATOM 3435 C CA . GLY A 1 237 ? 9.371 39.107 19.495 1.00 11.48 297 GLY A CA 1
ATOM 3436 C C . GLY A 1 237 ? 9.321 40.0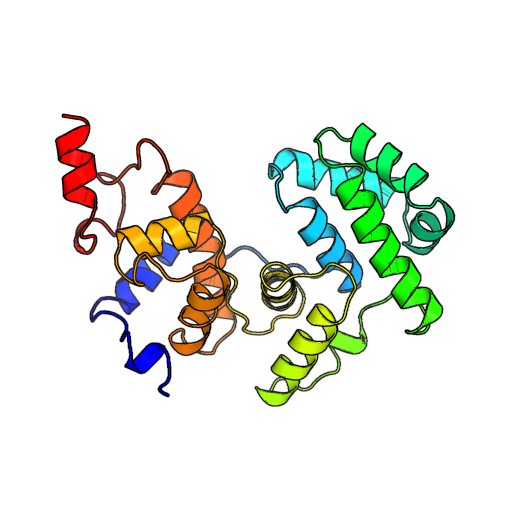59 18.321 1.00 12.50 297 GLY A C 1
ATOM 3437 O O . GLY A 1 237 ? 8.985 41.233 18.489 1.00 14.57 297 GLY A O 1
ATOM 3441 N N . ARG A 1 238 ? 9.635 39.550 17.124 1.00 12.52 298 ARG A N 1
ATOM 3442 C CA . ARG A 1 238 ? 9.633 40.365 15.919 1.00 13.80 298 ARG A CA 1
ATOM 3443 C C . ARG A 1 238 ? 8.230 40.731 15.434 1.00 13.60 298 ARG A C 1
ATOM 3444 O O . ARG A 1 238 ? 7.983 41.851 15.034 1.00 15.75 298 ARG A O 1
ATOM 3465 N N . ASP A 1 239 ? 7.331 39.753 15.458 1.00 13.57 299 ASP A N 1
ATOM 3466 C CA . ASP A 1 239 ? 6.046 39.912 14.792 1.00 14.27 299 ASP A CA 1
ATOM 3467 C C . ASP A 1 239 ? 4.906 40.321 15.732 1.00 13.69 299 ASP A C 1
ATOM 3468 O O . ASP A 1 239 ? 3.895 40.871 15.285 1.00 15.60 299 ASP A O 1
ATOM 3477 N N . THR A 1 240 ? 5.066 40.060 17.017 1.00 11.48 300 THR A N 1
ATOM 3478 C CA . THR A 1 240 ? 4.038 40.388 17.995 1.00 10.76 300 THR A CA 1
ATOM 3479 C C . THR A 1 240 ? 4.528 41.449 19.006 1.00 10.84 300 THR A C 1
ATOM 3480 O O . THR A 1 240 ? 3.935 42.509 19.128 1.00 11.02 300 THR A O 1
ATOM 3491 N N . CYS A 1 241 ? 5.647 41.172 19.689 1.00 10.56 301 CYS A N 1
ATOM 3492 C CA . CYS A 1 241 ? 6.149 42.046 20.772 1.00 9.48 301 CYS A CA 1
ATOM 3493 C C . CYS A 1 241 ? 7.045 43.129 20.176 1.00 10.59 301 CYS A C 1
ATOM 3494 O O . CYS A 1 241 ? 8.204 43.297 20.547 1.00 11.60 301 CYS A O 1
ATOM 3501 N N . ARG A 1 242 ? 6.506 43.850 19.218 1.00 12.42 302 ARG A N 1
ATOM 3502 C CA A ARG A 1 242 ? 7.259 44.818 18.462 0.57 14.39 302 ARG A CA 1
ATOM 3503 C CA B ARG A 1 242 ? 7.211 44.851 18.439 0.43 14.13 302 ARG A CA 1
ATOM 3504 C C . ARG A 1 242 ? 7.664 45.976 19.354 1.00 13.70 302 ARG A C 1
ATOM 3505 O O . ARG A 1 242 ? 6.996 46.305 20.327 1.00 13.43 302 ARG A O 1
ATOM 3545 N N . SER A 1 243 ? 8.796 46.584 19.027 1.00 14.74 303 SER A N 1
ATOM 3546 C CA . SER A 1 243 ? 9.321 47.645 19.848 1.00 16.19 303 SER A CA 1
ATOM 3547 C C . SER A 1 243 ? 8.346 48.803 20.009 1.00 16.44 303 SER A C 1
ATOM 3548 O O . SER A 1 243 ? 8.031 49.236 21.123 1.00 17.15 303 SER A O 1
ATOM 3556 N N . LYS A 1 244 ? 7.878 49.311 18.886 1.00 16.30 304 LYS A N 1
ATOM 3557 C CA . LYS A 1 244 ? 6.798 50.284 18.881 1.00 19.71 304 LYS A CA 1
ATOM 3558 C C . LYS A 1 244 ? 5.547 49.524 18.467 1.00 20.02 304 LYS A C 1
ATOM 3559 O O . LYS A 1 244 ? 5.529 48.747 17.510 1.00 22.22 304 LYS A O 1
ATOM 3578 N N . HIS A 1 245 ? 4.511 49.722 19.233 1.00 18.24 305 HIS A N 1
ATOM 3579 C CA . HIS A 1 245 ? 3.215 49.127 18.904 1.00 15.10 305 HIS A CA 1
ATOM 3580 C C . HIS A 1 245 ? 3.278 47.592 18.904 1.00 13.60 305 HIS A C 1
ATOM 3581 O O . HIS A 1 245 ? 3.038 46.924 17.880 1.00 14.11 305 HIS A O 1
ATOM 3595 N N . PRO A 1 246 ? 3.516 47.021 20.085 1.00 11.48 306 PRO A N 1
ATOM 3596 C CA . PRO A 1 246 ? 3.322 45.578 20.208 1.00 10.93 306 PRO A CA 1
ATOM 3597 C C . PRO A 1 246 ? 1.841 45.218 20.059 1.00 12.26 306 PRO A C 1
ATOM 3598 O O . PRO A 1 246 ? 0.951 46.046 20.241 1.00 13.22 306 PRO A O 1
ATOM 3609 N N . LEU A 1 247 ? 1.598 43.969 19.713 1.00 11.81 307 LEU A N 1
ATOM 3610 C CA . LEU A 1 247 ? 0.247 43.462 19.465 1.00 11.69 307 LEU A CA 1
ATOM 3611 C C . LEU A 1 247 ? -0.271 42.624 20.644 1.00 10.92 307 LEU A C 1
ATOM 3612 O O . LEU A 1 247 ? -0.716 41.495 20.457 1.00 11.94 307 LEU A O 1
ATOM 3628 N N . CYS A 1 248 ? -0.215 43.215 21.835 1.00 11.46 308 CYS A N 1
ATOM 3629 C CA . CYS A 1 248 ? -0.632 42.562 23.058 1.00 12.44 308 CYS A CA 1
ATOM 3630 C C . CYS A 1 248 ? -1.997 41.868 23.027 1.00 12.38 308 CYS A C 1
ATOM 3631 O O . CYS A 1 248 ? -2.117 40.762 23.514 1.00 12.94 308 CYS A O 1
ATOM 3638 N N . PRO A 1 249 ? -3.015 42.493 22.411 1.00 13.09 309 PRO A N 1
ATOM 3639 C CA . PRO A 1 249 ? -4.330 41.827 22.392 1.00 14.36 309 PRO A CA 1
ATOM 3640 C C . PRO A 1 249 ? -4.302 40.486 21.662 1.00 15.65 309 PRO A C 1
ATOM 3641 O O . PRO A 1 249 ? -5.149 39.623 21.860 1.00 18.75 309 PRO A O 1
ATOM 3652 N N . GLN A 1 250 ? -3.337 40.339 20.768 1.00 16.33 310 GLN A N 1
ATOM 3653 C CA . GLN A 1 250 ? -3.213 39.179 19.903 1.00 17.03 310 GLN A CA 1
ATOM 3654 C C . GLN A 1 250 ? -2.021 38.312 20.326 1.00 17.94 310 GLN A C 1
ATOM 3655 O O . GLN A 1 250 ? -1.554 37.468 19.574 1.00 22.24 310 GLN A O 1
ATOM 3669 N N . CYS A 1 251 ? -1.509 38.551 21.525 1.00 13.72 311 CYS A N 1
ATOM 3670 C CA . CYS A 1 251 ? -0.350 37.831 22.047 1.00 12.17 311 CYS A CA 1
ATOM 3671 C C . CYS A 1 251 ? -0.766 36.713 23.006 1.00 12.58 311 CYS A C 1
ATOM 3672 O O . CYS A 1 251 ? -1.523 36.969 23.928 1.00 13.39 311 CYS A O 1
ATOM 3679 N N . PRO A 1 252 ? -0.276 35.489 22.789 1.00 12.03 312 PRO A N 1
ATOM 3680 C CA . PRO A 1 252 ? -0.725 34.395 23.657 1.00 12.55 312 PRO A CA 1
ATOM 3681 C C . PRO A 1 252 ? -0.194 34.495 25.078 1.00 11.37 312 PRO A C 1
ATOM 3682 O O . PRO A 1 252 ? -0.650 33.728 25.930 1.00 12.99 312 PRO A O 1
ATOM 3693 N N . LEU A 1 253 ? 0.759 35.396 25.332 1.00 11.13 313 LEU A N 1
ATOM 3694 C CA . LEU A 1 253 ? 1.336 35.539 26.673 1.00 11.60 313 LEU A CA 1
ATOM 3695 C C . LEU A 1 253 ? 0.670 36.647 27.479 1.00 12.22 313 LEU A C 1
ATOM 3696 O O . LEU A 1 253 ? 1.074 36.910 28.623 1.00 12.89 313 LEU A O 1
ATOM 3712 N N . ARG A 1 254 ? -0.340 37.308 26.900 1.00 12.56 314 ARG A N 1
ATOM 3713 C CA . ARG A 1 254 ? -0.927 38.496 27.518 1.00 14.25 314 ARG A CA 1
ATOM 3714 C C . ARG A 1 254 ? -1.352 38.274 28.970 1.00 14.46 314 ARG A C 1
ATOM 3715 O O . ARG A 1 254 ? -1.107 39.122 29.824 1.00 15.44 314 ARG A O 1
ATOM 3736 N N . GLU A 1 255 ? -1.895 37.104 29.273 1.00 13.97 315 GLU A N 1
ATOM 3737 C CA . GLU A 1 255 ? -2.390 36.905 30.620 1.00 16.85 315 GLU A CA 1
ATOM 3738 C C . GLU A 1 255 ? -1.306 36.858 31.671 1.00 16.33 315 GLU A C 1
ATOM 3739 O O . GLU A 1 255 ? -1.595 37.084 32.851 1.00 18.33 315 GLU A O 1
ATOM 3751 N N . PHE A 1 256 ? -0.063 36.589 31.255 1.00 14.63 316 PHE A N 1
ATOM 3752 C CA . PHE A 1 256 ? 1.075 36.525 32.168 1.00 14.99 316 PHE A CA 1
ATOM 3753 C C . PHE A 1 256 ? 1.888 37.805 32.187 1.00 14.49 316 PHE A C 1
ATOM 3754 O O . PHE A 1 256 ? 2.778 37.940 33.007 1.00 16.08 316 PHE A O 1
ATOM 3771 N N . CYS A 1 257 ? 1.635 38.716 31.248 1.00 13.62 317 CYS A N 1
ATOM 3772 C CA . CYS A 1 257 ? 2.588 39.787 30.959 1.00 13.32 317 CYS A CA 1
ATOM 3773 C C . CYS A 1 257 ? 2.286 41.043 31.762 1.00 15.32 317 CYS A C 1
ATOM 3774 O O . CYS A 1 257 ? 1.202 41.591 31.589 1.00 16.51 317 CYS A O 1
ATOM 3781 N N . PRO A 1 258 ? 3.233 41.507 32.605 1.00 15.35 318 PRO A N 1
ATOM 3782 C CA . PRO A 1 258 ? 2.983 42.739 33.362 1.00 16.62 318 PRO A CA 1
ATOM 3783 C C . PRO A 1 258 ? 2.954 44.005 32.505 1.00 15.88 318 PRO A C 1
ATOM 3784 O O . PRO A 1 258 ? 2.486 45.017 33.008 1.00 17.61 318 PRO A O 1
ATOM 3795 N N . SER A 1 259 ? 3.421 43.960 31.253 1.00 14.32 319 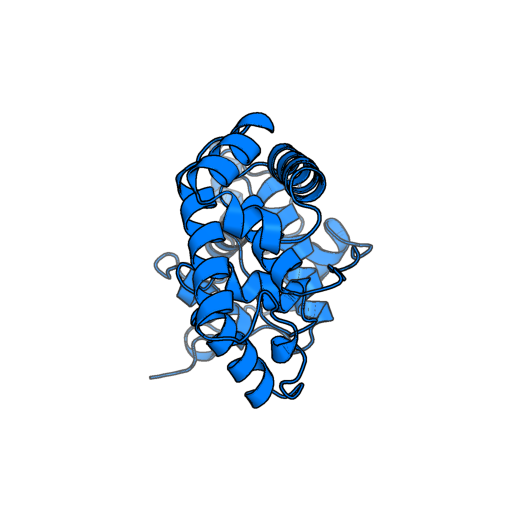SER A N 1
ATOM 3796 C CA . SER A 1 259 ? 3.514 45.174 30.435 1.00 13.77 319 SER A CA 1
ATOM 3797 C C . SER A 1 259 ? 2.319 45.413 29.522 1.00 14.99 319 SER A C 1
ATOM 3798 O O . SER A 1 259 ? 2.120 46.527 29.058 1.00 14.93 319 SER A O 1
ATOM 3806 N N . ALA A 1 260 ? 1.550 44.370 29.266 1.00 14.96 320 ALA A N 1
ATOM 3807 C CA . ALA A 1 260 ? 0.432 44.476 28.335 1.00 15.74 320 ALA A CA 1
ATOM 3808 C C . ALA A 1 260 ? -0.492 45.647 28.644 1.00 16.48 320 ALA A C 1
ATOM 3809 O O . ALA A 1 260 ? -0.857 46.392 27.746 1.00 17.14 320 ALA A O 1
ATOM 3816 N N . SER A 1 261 ? -0.855 45.818 29.909 1.00 17.25 321 SER A N 1
ATOM 3817 C CA . SER A 1 261 ? -1.848 46.822 30.264 1.00 19.67 321 SER A CA 1
ATOM 3818 C C . SER A 1 261 ? -1.322 48.211 29.926 1.00 19.69 321 SER A C 1
ATOM 3819 O O . SER A 1 261 ? -2.082 49.070 29.478 1.00 19.88 321 SER A O 1
ATOM 3827 N N . ILE A 1 262 ? -0.023 48.425 30.125 1.00 19.83 322 ILE A N 1
ATOM 3828 C CA . ILE A 1 262 ? 0.589 49.710 29.830 1.00 21.26 322 ILE A CA 1
ATOM 3829 C C . ILE A 1 262 ? 0.438 50.045 28.346 1.00 19.12 322 ILE A C 1
ATOM 3830 O O . ILE A 1 262 ? 0.013 51.144 27.965 1.00 18.92 322 ILE A O 1
ATOM 3846 N N . PHE A 1 263 ? 0.776 49.088 27.498 1.00 17.31 323 PHE A N 1
ATOM 3847 C CA . PHE A 1 263 ? 0.662 49.302 26.057 1.00 16.17 323 PHE A CA 1
ATOM 3848 C C . PHE A 1 263 ? -0.778 49.452 25.617 1.00 17.21 323 PHE A C 1
ATOM 3849 O O . PHE A 1 263 ? -1.096 50.337 24.814 1.00 18.31 323 PHE A O 1
ATOM 3866 N N . GLU A 1 264 ? -1.665 48.609 26.144 1.00 17.77 324 GLU A N 1
ATOM 3867 C CA . GLU A 1 264 ? -3.061 48.632 25.716 1.00 19.64 324 GLU A CA 1
ATOM 3868 C C . GLU A 1 264 ? -3.747 49.930 26.081 1.00 23.35 324 GLU A C 1
ATOM 3869 O O . GLU A 1 264 ? -4.471 50.522 25.268 1.00 25.24 324 GLU A O 1
ATOM 3881 N N . LEU A 1 265 ? -3.525 50.386 27.301 1.00 23.79 325 LEU A N 1
ATOM 3882 C CA . LEU A 1 265 ? -4.213 51.582 27.769 1.00 27.73 325 LEU A CA 1
ATOM 3883 C C . LEU A 1 265 ? -3.610 52.798 27.092 1.00 29.25 325 LEU A C 1
ATOM 3884 O O . LEU A 1 265 ? -4.295 53.801 26.841 1.00 30.75 325 LEU A O 1
ATOM 3900 N N . GLY A 1 266 ? -2.323 52.677 26.772 1.00 31.81 326 GLY A N 1
ATOM 3901 C CA . GLY A 1 266 ? -1.565 53.737 26.136 1.00 33.62 326 GLY A CA 1
ATOM 3902 C C . GLY A 1 266 ? -2.057 54.134 24.750 1.00 35.09 326 GLY A C 1
ATOM 3903 O O . GLY A 1 266 ? -2.129 55.326 24.445 1.00 35.25 326 GLY A O 1
ATOM 3907 N N . GLU A 1 267 ? -2.393 53.154 23.910 1.00 35.42 327 GLU A N 1
ATOM 3908 C CA . GLU A 1 267 ? -2.831 53.438 22.535 1.00 37.20 327 GLU A CA 1
ATOM 3909 C C . GLU A 1 267 ? -4.284 53.934 22.532 1.00 41.22 327 GLU A C 1
ATOM 3910 O O . GLU A 1 267 ? -4.714 54.636 21.615 1.00 41.37 327 GLU A O 1
ATOM 3922 N N . ALA A 1 268 ? -5.039 53.553 23.559 1.00 44.12 328 ALA A N 1
ATOM 3923 C CA . ALA A 1 268 ? -6.370 54.113 23.789 1.00 47.05 328 ALA A CA 1
ATOM 3924 C C . ALA A 1 268 ? -6.289 55.628 23.948 1.00 48.58 328 ALA A C 1
ATOM 3925 O O . ALA A 1 268 ? -5.782 56.126 24.957 1.00 49.79 328 ALA A O 1
#

B-factor: mean 21.34, std 9.73, range [9.0, 74.82]

Solvent-accessible surface area: 12039 Å² total; per-residue (Å²): 170,131,67,9,32,96,81,24,89,53,36,159,46,19,47,81,6,27,46,66,1,72,101,73,33,1,110,151,45,41,115,25,46,143,56,109,26,1,0,6,0,0,0,32,4,0,0,47,43,130,44,86,165,80,38,0,76,124,3,39,74,27,1,41,81,66,8,110,127,32,90,42,0,33,164,74,13,40,98,14,0,38,62,15,1,136,85,15,33,38,45,75,10,92,83,3,0,67,41,0,66,25,0,0,32,53,0,80,134,120,83,80,17,19,39,1,127,66,0,101,138,40,74,116,57,102,126,0,37,80,86,0,95,111,17,0,48,72,7,57,66,12,41,52,77,9,6,2,29,0,9,0,36,18,11,103,1,31,17,1,3,8,34,38,37,3,20,58,5,0,55,36,7,120,4,3,63,85,99,27,100,36,81,58,0,26,112,0,0,39,79,26,8,62,80,71,46,84,31,17,1,3,4,10,17,1,3,29,79,5,0,67,67,11,15,94,70,182,91,14,40,14,96,134,22,33,1,118,126,36,26,62,17,6,59,124,64,47,134,61,133,111

Nearest PDB structures (foldseek):
  4uob-assembly1_A  TM=1.004E+00  e=5.709E-40  Deinococcus radiodurans R1 = ATCC 13939 = DSM 20539
  8a5g-assembly1_A  TM=9.979E-01  e=1.878E-36  Deinococcus radiodurans R1 = ATCC 13939 = DSM 20539
  8a5c-assembly1_A  TM=8.548E-01  e=4.961E-12  Deinococcus radiodurans R1 = ATCC 13939 = DSM 20539
  4unf-assembly1_A  TM=8.400E-01  e=5.775E-12  Deinococcus radiodurans R1 = ATCC 13939 = DSM 20539
  7rdt-assembly1_A  TM=8.166E-01  e=6.903E-09  Homo sapiens

Sequence (242 aa):
SRPLSEQNPPPVWFGEYLSRLRDTYAPEELPPPRQQFPDPLGGLIRTILSQQQNTRRVAQRQWEVLTATYPQWEAALLDGPDGIEATLKSAGGGLSSRMKADYIYGILAHLQEHHGGLSLRFLREEFPHTPEGHEQARQALAALPGVGHKKTVALVLLFDLRRRPAMPVDGNMERAAKRLELVPAAWNSHKVERRWYAEVMPADWETRFALHISGVRHGRDTCRRSKHPLCPQCPLREFCPSASIFELGEA

InterPro domains:
  IPR003265 HhH-GPD domain [PF00730] (129-274)
  IPR003265 HhH-GPD domain [SM00478] (133-299)
  IPR003265 HhH-GPD domain [cd00056] (128-297)
  IPR003651 Endonuclease III-like, iron-sulphur cluster loop motif [SM00525] (300-320)
  IPR011257 DNA glycosylase [SSF48150] (104-319)
  IPR023170 Helix-hairpin-helix, base-excision DNA repair, C-terminal [G3DSA:1.10.1670.10] (104-319)

Secondary structure (DSSP, 8-state):
---HHHHSPPPTTHHHHHHHHHHHH-SSPPP----SSHHHHHHHHHHHTTS-HHHHHHHHHHHHHH-SSHHHHHHHHHHHHHHHHHHTS-S-HHHHHHHHHHHHHHHHHHSSSS--GGGGGS-SSHHHHHHHHHHHHTSTT--HHHHHHHHHHHS--------HHHHHHHHHTTSS-TT--HHHHHHHHHHHS-SSHHHHHHHHHHHHHHHHHTS-SSS--GGG-TTGGG-TTHHHHHHHH-

Foldseek 3Di:
DDAPCVVFPFDPCVVVVLVVLLVPFPVDPDAFDADPFLLLVLLLLLLPPPDDPQLSVLLSVQQCVVPVDCVVLLVCALVNQLVSSPVSPDDPSSVSSVLSNQQQVCCVPPVVHRGDRVLLVFDLDPVSLVVSLVVQVPGPPRDNLSSQSSCLRHRQHQQARADPLLVLQCCQLPSDPPPDDRVVVSSNCCVRDDRGSVSRSSCRSSSVCCSVPAVDPPDHPLVPHPCNVRGPNSVVNVVVVD

Organism: Deinococcus radiodurans (strain ATCC 13939 / DSM 20539 / JCM 16871 / CCUG 27074 / LMG 4051 / NBRC 15346 / NCIMB 9279 / VKM B-1422 / R1) (NCBI:txid243230)